Protein AF-0000000074543431 (afdb_homodimer)

Secondary structure (DSSP, 8-state):
-HHHHHHHHHHHHHHHHHHHHHHHHHHHHTTTTHHHHHHHHHHTGGGS-HHHHHHHHHHHHHHHHHHHH-GGGHHHHHHHHHHHHHHHHHTHHHHH-TTTTHHHHHHHHHHHHHHHHHHHHHHHHTT--HHHHHHHHHHHHHHHHHHHHHHHHHHHHHHHH-/-HHHHHHHHHHHHHHHHHHHHHHHHHHHHTTTTHHHHHHHHHHTGGGS-HHHHHHHHHHHHHHHHHHHH-GGGHHHHHHHHHHHHHHHHHTHHHHH-TTTTHHHHHHHHHHHHHHHHHHHHHHHHTT--HHHHHHHHHHHHHHHHHHHHHHHHHHHHHHHH-

Nearest PDB structures (foldseek):
  6jx6-assembly1_A  TM=2.641E-01  e=2.521E+00  Homo sapiens
  6jx6-assembly1_A  TM=2.643E-01  e=2.333E+00  Homo sapiens

Sequence (324 aa):
MLLTKQKIILRKIRIVLCGFIVLLVLSGVTAFPIETELSLLMRFRFILPSPCQHWLTTIYEAVADTNKNYPYLSYGTDWLAFAHLVIAVAFIGPVKDPVKNIWVIQFGMIACAMVFPLTFIAGSFRGIPFFWQLIDCSFGFFGFIPLFYCYKRIRLIEKHNSMLLTKQKIILRKIRIVLCGFIVLLVLSGVTAFPIETELSLLMRFRFILPSPCQHWLTTIYEAVADTNKNYPYLSYGTDWLAFAHLVIAVAFIGPVKDPVKNIWVIQFGMIACAMVFPLTFIAGSFRGIPFFWQLIDCSFGFFGFIPLFYCYKRIRLIEKHNS

Structure (mmCIF, N/CA/C/O backbone):
data_AF-0000000074543431-model_v1
#
loop_
_entity.id
_entity.type
_entity.pdbx_description
1 polymer 'Uncharacterized protein'
#
loop_
_atom_site.group_PDB
_atom_site.id
_atom_site.type_symbol
_atom_site.label_atom_id
_atom_site.label_alt_id
_atom_site.label_comp_id
_atom_site.label_asym_id
_atom_site.label_entity_id
_atom_site.label_seq_id
_atom_site.pdbx_PDB_ins_code
_atom_site.Cartn_x
_atom_site.Cartn_y
_atom_site.Cartn_z
_atom_site.occupancy
_atom_site.B_iso_or_equiv
_atom_site.auth_seq_id
_atom_site.auth_comp_id
_atom_site.auth_asym_id
_atom_site.auth_atom_id
_atom_site.pdbx_PDB_model_num
ATOM 1 N N . MET A 1 1 ? 14.578 38.125 2.381 1 71.88 1 MET A N 1
ATOM 2 C CA . MET A 1 1 ? 15.664 37.156 2.199 1 71.88 1 MET A CA 1
ATOM 3 C C . MET A 1 1 ? 15.266 35.781 2.74 1 71.88 1 MET A C 1
ATOM 5 O O . MET A 1 1 ? 15.391 34.781 2.043 1 71.88 1 MET A O 1
ATOM 9 N N . LEU A 1 2 ? 14.625 35.812 3.826 1 76.56 2 LEU A N 1
ATOM 10 C CA . LEU A 1 2 ? 14.195 34.562 4.465 1 76.56 2 LEU A CA 1
ATOM 11 C C . LEU A 1 2 ? 13.047 33.938 3.695 1 76.56 2 LEU A C 1
ATOM 13 O O . LEU A 1 2 ? 13.023 32.719 3.504 1 76.56 2 LEU A O 1
ATOM 17 N N . LEU A 1 3 ? 12.25 34.781 3.113 1 80.94 3 LEU A N 1
ATOM 18 C CA . LEU A 1 3 ? 11.094 34.25 2.389 1 80.94 3 LEU A CA 1
ATOM 19 C C . LEU A 1 3 ? 11.516 33.656 1.061 1 80.94 3 LEU A C 1
ATOM 21 O O . LEU A 1 3 ? 10.945 32.625 0.637 1 80.94 3 LEU A O 1
ATOM 25 N N . THR A 1 4 ? 12.461 34.25 0.578 1 84.69 4 THR A N 1
ATOM 26 C CA . THR A 1 4 ? 12.953 33.75 -0.698 1 84.69 4 THR A CA 1
ATOM 27 C C . THR A 1 4 ? 13.648 32.406 -0.514 1 84.69 4 THR A C 1
ATOM 29 O O . THR A 1 4 ? 13.461 31.5 -1.318 1 84.69 4 THR A O 1
ATOM 32 N N . LYS A 1 5 ? 14.391 32.312 0.564 1 88.81 5 LYS A N 1
ATOM 33 C CA . LYS A 1 5 ? 15.07 31.062 0.868 1 88.81 5 LYS A CA 1
ATOM 34 C C . LYS A 1 5 ? 14.07 29.953 1.142 1 88.81 5 LYS A C 1
ATOM 36 O O . LYS A 1 5 ? 14.258 28.812 0.699 1 88.81 5 LYS A O 1
ATOM 41 N N . GLN A 1 6 ? 13.117 30.25 1.793 1 92.5 6 GLN A N 1
ATOM 42 C CA . GLN A 1 6 ? 12.078 29.266 2.092 1 92.5 6 GLN A CA 1
ATOM 43 C C . GLN A 1 6 ? 11.391 28.781 0.817 1 92.5 6 GLN A C 1
ATOM 45 O O . GLN A 1 6 ? 11.102 27.594 0.67 1 92.5 6 GLN A O 1
ATOM 50 N N . LYS A 1 7 ? 11.156 29.734 -0.015 1 93.94 7 LYS A N 1
ATOM 51 C CA . LYS A 1 7 ? 10.516 29.391 -1.283 1 93.94 7 LYS A CA 1
ATOM 52 C C . LYS A 1 7 ? 11.391 28.453 -2.105 1 93.94 7 LYS A C 1
ATOM 54 O O . LYS A 1 7 ? 10.891 27.531 -2.754 1 93.94 7 LYS A O 1
ATOM 59 N N . ILE A 1 8 ? 12.625 28.734 -2.061 1 94.31 8 ILE A N 1
ATOM 60 C CA . ILE A 1 8 ? 13.578 27.906 -2.799 1 94.31 8 ILE A CA 1
ATOM 61 C C . ILE A 1 8 ? 13.617 26.5 -2.199 1 94.31 8 ILE A C 1
ATOM 63 O O . ILE A 1 8 ? 13.602 25.5 -2.928 1 94.31 8 ILE A O 1
ATOM 67 N N . ILE A 1 9 ? 13.656 26.391 -0.936 1 95.88 9 ILE A N 1
ATOM 68 C CA . ILE A 1 9 ? 13.688 25.109 -0.24 1 95.88 9 ILE A CA 1
ATOM 69 C C . ILE A 1 9 ? 12.414 24.328 -0.556 1 95.88 9 ILE A C 1
ATOM 71 O O . ILE A 1 9 ? 12.477 23.125 -0.862 1 95.88 9 ILE A O 1
ATOM 75 N N . LEU A 1 10 ? 11.32 24.969 -0.567 1 96.81 10 LEU A N 1
ATOM 76 C CA . LEU A 1 10 ? 10.047 24.328 -0.84 1 96.81 10 LEU A CA 1
ATOM 77 C C . LEU A 1 10 ? 9.992 23.812 -2.279 1 96.81 10 LEU A C 1
ATOM 79 O O . LEU A 1 10 ? 9.453 22.75 -2.545 1 96.81 10 LEU A O 1
ATOM 83 N N . ARG A 1 11 ? 10.523 24.594 -3.16 1 96.88 11 ARG A N 1
ATOM 84 C CA . ARG A 1 11 ? 10.57 24.188 -4.559 1 96.88 11 ARG A CA 1
ATOM 85 C C . ARG A 1 11 ? 11.406 22.922 -4.727 1 96.88 11 ARG A C 1
ATOM 87 O O . ARG A 1 11 ? 11.016 22 -5.457 1 96.88 11 ARG A O 1
ATOM 94 N N . LYS A 1 12 ? 12.492 22.859 -4.082 1 97.56 12 LYS A N 1
ATOM 95 C CA . LYS A 1 12 ? 13.352 21.672 -4.148 1 97.56 12 LYS A CA 1
ATOM 96 C C . LYS A 1 12 ? 12.656 20.453 -3.566 1 97.56 12 LYS A C 1
ATOM 98 O O . LYS A 1 12 ? 12.742 19.359 -4.129 1 97.56 12 LYS A O 1
ATOM 103 N N . ILE A 1 13 ? 11.977 20.625 -2.498 1 98.38 13 ILE A N 1
ATOM 104 C CA . ILE A 1 13 ? 11.219 19.547 -1.87 1 98.38 13 ILE A CA 1
ATOM 105 C C . ILE A 1 13 ? 10.18 19.016 -2.848 1 98.38 13 ILE A C 1
ATOM 107 O O . ILE A 1 13 ? 10.062 17.797 -3.031 1 98.38 13 ILE A O 1
ATOM 111 N N . ARG A 1 14 ? 9.508 19.875 -3.496 1 98.44 14 ARG A N 1
ATOM 112 C CA . ARG A 1 14 ? 8.445 19.469 -4.414 1 98.44 14 ARG A CA 1
ATOM 113 C C . ARG A 1 14 ? 9.016 18.703 -5.602 1 98.44 14 ARG A C 1
ATOM 115 O O . ARG A 1 14 ? 8.422 17.719 -6.047 1 98.44 14 ARG A O 1
ATOM 122 N N . ILE A 1 15 ? 10.148 19.141 -6.055 1 98.38 15 ILE A N 1
ATOM 123 C CA . ILE A 1 15 ? 10.789 18.469 -7.18 1 98.38 15 ILE A CA 1
ATOM 124 C C . ILE A 1 15 ? 11.195 17.047 -6.773 1 98.38 15 ILE A C 1
ATOM 126 O O . ILE A 1 15 ? 10.945 16.094 -7.504 1 98.38 15 ILE A O 1
ATOM 130 N N . VAL A 1 16 ? 11.773 16.953 -5.641 1 98.56 16 VAL A N 1
ATOM 131 C CA . VAL A 1 16 ? 12.227 15.656 -5.141 1 98.56 16 VAL A CA 1
ATOM 132 C C . VAL A 1 16 ? 11.023 14.742 -4.91 1 98.56 16 VAL A C 1
ATOM 134 O O . VAL A 1 16 ? 11.047 13.57 -5.277 1 98.56 16 VAL A O 1
ATOM 137 N N . LEU A 1 17 ? 9.969 15.273 -4.379 1 98.75 17 LEU A N 1
ATOM 138 C CA . LEU A 1 17 ? 8.773 14.477 -4.102 1 98.75 17 LEU A CA 1
ATOM 139 C C . LEU A 1 17 ? 8.094 14.047 -5.395 1 98.75 17 LEU A C 1
ATOM 141 O O . LEU A 1 17 ? 7.594 12.93 -5.496 1 98.75 17 LEU A O 1
ATOM 145 N N . CYS A 1 18 ? 8.07 14.93 -6.324 1 98.56 18 CYS A N 1
ATOM 146 C CA . CYS A 1 18 ? 7.523 14.555 -7.621 1 98.56 18 CYS A CA 1
ATOM 147 C C . CYS A 1 18 ? 8.328 13.414 -8.242 1 98.56 18 CYS A C 1
ATOM 149 O O . CYS A 1 18 ? 7.758 12.469 -8.789 1 98.56 18 CYS A O 1
ATOM 151 N N . GLY A 1 19 ? 9.617 13.516 -8.188 1 98.44 19 GLY A N 1
ATOM 152 C CA . GLY A 1 19 ? 10.461 12.422 -8.633 1 98.44 19 GLY A CA 1
ATOM 153 C C . GLY A 1 19 ? 10.172 11.117 -7.91 1 98.44 19 GLY A C 1
ATOM 154 O O . GLY A 1 19 ? 10.117 10.055 -8.531 1 98.44 19 GLY A O 1
ATOM 155 N N . PHE A 1 20 ? 10 11.211 -6.633 1 98.38 20 PHE A N 1
ATOM 156 C CA . PHE A 1 20 ? 9.695 10.039 -5.82 1 98.38 20 PHE A CA 1
ATOM 157 C C . PHE A 1 20 ? 8.383 9.406 -6.258 1 98.38 20 PHE A C 1
ATOM 159 O O . PHE A 1 20 ? 8.281 8.188 -6.371 1 98.38 20 PHE A O 1
ATOM 166 N N . ILE A 1 21 ? 7.379 10.219 -6.516 1 98.12 21 ILE A N 1
ATOM 167 C CA . ILE A 1 21 ? 6.074 9.75 -6.969 1 98.12 21 ILE A CA 1
ATOM 168 C C . ILE A 1 21 ? 6.223 9.023 -8.305 1 98.12 21 ILE A C 1
ATOM 170 O O . ILE A 1 21 ? 5.668 7.938 -8.492 1 98.12 21 ILE A O 1
ATOM 174 N N . VAL A 1 22 ? 7 9.547 -9.188 1 96.62 22 VAL A N 1
ATOM 175 C CA . VAL A 1 22 ? 7.207 8.938 -10.5 1 96.62 22 VAL A CA 1
ATOM 176 C C . VAL A 1 22 ? 7.871 7.574 -10.336 1 96.62 22 VAL A C 1
ATOM 178 O O . VAL A 1 22 ? 7.461 6.602 -10.977 1 96.62 22 VAL A O 1
ATOM 181 N N . LEU A 1 23 ? 8.836 7.527 -9.5 1 94.25 23 LEU A N 1
ATOM 182 C CA . LEU A 1 23 ? 9.539 6.27 -9.266 1 94.25 23 LEU A CA 1
ATOM 183 C C . LEU A 1 23 ? 8.609 5.238 -8.641 1 94.25 23 LEU A C 1
ATOM 185 O O . LEU A 1 23 ? 8.68 4.051 -8.969 1 94.25 23 LEU A O 1
ATOM 189 N N . LEU A 1 24 ? 7.738 5.68 -7.785 1 94.25 24 LEU A N 1
ATOM 190 C CA . LEU A 1 24 ? 6.762 4.793 -7.164 1 94.25 24 LEU A CA 1
ATOM 191 C C . LEU A 1 24 ? 5.781 4.254 -8.195 1 94.25 24 LEU A C 1
ATOM 193 O O . LEU A 1 24 ? 5.516 3.049 -8.242 1 94.25 24 LEU A O 1
ATOM 197 N N . VAL A 1 25 ? 5.297 5.094 -9.008 1 93.75 25 VAL A N 1
ATOM 198 C CA . VAL A 1 25 ? 4.344 4.699 -10.047 1 93.75 25 VAL A CA 1
ATOM 199 C C . VAL A 1 25 ? 5.012 3.74 -11.023 1 93.75 25 VAL A C 1
ATOM 201 O O . VAL A 1 25 ? 4.441 2.707 -11.383 1 93.75 25 VAL A O 1
ATOM 204 N N . LEU A 1 26 ? 6.219 4.043 -11.383 1 89.44 26 LEU A N 1
ATOM 205 C CA . LEU A 1 26 ? 6.945 3.189 -12.312 1 89.44 26 LEU A CA 1
ATOM 206 C C . LEU A 1 26 ? 7.199 1.814 -11.703 1 89.44 26 LEU A C 1
ATOM 208 O O . LEU A 1 26 ? 7.027 0.793 -12.375 1 89.44 26 LEU A O 1
ATOM 212 N N . SER A 1 27 ? 7.516 1.762 -10.477 1 87.31 27 SER A N 1
ATOM 213 C CA . SER A 1 27 ? 7.781 0.492 -9.805 1 87.31 27 SER A CA 1
ATOM 214 C C . SER A 1 27 ? 6.516 -0.351 -9.695 1 87.31 27 SER A C 1
ATOM 216 O O . SER A 1 27 ? 6.574 -1.58 -9.766 1 87.31 27 SER A O 1
ATOM 218 N N . GLY A 1 28 ? 5.375 0.26 -9.539 1 84 28 GLY A N 1
ATOM 219 C CA . GLY A 1 28 ? 4.102 -0.445 -9.492 1 84 28 GLY A CA 1
ATOM 220 C C . GLY A 1 28 ? 3.646 -0.944 -10.844 1 84 28 GLY A C 1
ATOM 221 O O . GLY A 1 28 ? 3.266 -2.107 -10.992 1 84 28 GLY A O 1
ATOM 222 N N . VAL A 1 29 ? 3.758 -0.127 -11.82 1 79.88 29 VAL A N 1
ATOM 223 C CA . VAL A 1 29 ? 3.264 -0.447 -13.156 1 79.88 29 VAL A CA 1
ATOM 224 C C . VAL A 1 29 ? 4.047 -1.627 -13.727 1 79.88 29 VAL A C 1
ATOM 226 O O . VAL A 1 29 ? 3.494 -2.447 -14.461 1 79.88 29 VAL A O 1
ATOM 229 N N . THR A 1 30 ? 5.242 -1.778 -13.328 1 70.06 30 THR A N 1
ATOM 230 C CA . THR A 1 30 ? 6.055 -2.887 -13.812 1 70.06 30 THR A CA 1
ATOM 231 C C . THR A 1 30 ? 5.562 -4.211 -13.242 1 70.06 30 THR A C 1
ATOM 233 O O . THR A 1 30 ? 5.875 -5.277 -13.781 1 70.06 30 THR A O 1
ATOM 236 N N . ALA A 1 31 ? 4.691 -4.094 -12.25 1 70.38 31 ALA A N 1
ATOM 237 C CA . ALA A 1 31 ? 4.211 -5.324 -11.625 1 70.38 31 ALA A CA 1
ATOM 238 C C . ALA A 1 31 ? 3 -5.879 -12.375 1 70.38 31 ALA A C 1
ATOM 240 O O . ALA A 1 31 ? 2.666 -7.059 -12.242 1 70.38 31 ALA A O 1
ATOM 241 N N . PHE A 1 32 ? 2.307 -5.098 -13.25 1 71.62 32 PHE A N 1
ATOM 242 C CA . PHE A 1 32 ? 1.109 -5.539 -13.961 1 71.62 32 PHE A CA 1
ATOM 243 C C . PHE A 1 32 ? 1.459 -6.578 -15.016 1 71.62 32 PHE A C 1
ATOM 245 O O . PHE A 1 32 ? 0.935 -7.695 -14.992 1 71.62 32 PHE A O 1
ATOM 252 N N . PRO A 1 33 ? 2.314 -6.277 -15.766 1 69.38 33 PRO A N 1
ATOM 253 C CA . PRO A 1 33 ? 2.723 -7.27 -16.766 1 69.38 33 PRO A CA 1
ATOM 254 C C . PRO A 1 33 ? 4.027 -7.973 -16.391 1 69.38 33 PRO A C 1
ATOM 256 O O . PRO A 1 33 ? 5.004 -7.906 -17.141 1 69.38 33 PRO A O 1
ATOM 259 N N . ILE A 1 34 ? 3.971 -8.711 -15.273 1 72.62 34 ILE A N 1
ATOM 260 C CA . ILE A 1 34 ? 5.203 -9.266 -14.727 1 72.62 34 ILE A CA 1
ATOM 261 C C . ILE A 1 34 ? 5.812 -10.25 -15.719 1 72.62 34 ILE A C 1
ATOM 263 O O . ILE A 1 34 ? 7.027 -10.258 -15.93 1 72.62 34 ILE A O 1
ATOM 267 N N . GLU A 1 35 ? 4.984 -10.984 -16.406 1 79.56 35 GLU A N 1
ATOM 268 C CA . GLU A 1 35 ? 5.508 -11.977 -17.328 1 79.56 35 GLU A CA 1
ATOM 269 C C . GLU A 1 35 ? 6.23 -11.312 -18.5 1 79.56 35 GLU A C 1
ATOM 271 O O . GLU A 1 35 ? 7.309 -11.758 -18.906 1 79.56 35 GLU A O 1
ATOM 276 N N . THR A 1 36 ? 5.625 -10.25 -18.953 1 74.75 36 THR A N 1
ATOM 277 C CA . THR A 1 36 ? 6.223 -9.531 -20.078 1 74.75 36 THR A CA 1
ATOM 278 C C . THR A 1 36 ? 7.559 -8.914 -19.672 1 74.75 36 THR A C 1
ATOM 280 O O . THR A 1 36 ? 8.539 -8.984 -20.422 1 74.75 36 THR A O 1
ATOM 283 N N . GLU A 1 37 ? 7.586 -8.375 -18.531 1 75.06 37 GLU A N 1
ATOM 284 C CA . GLU A 1 37 ? 8.82 -7.773 -18.031 1 75.06 37 GLU A CA 1
ATOM 285 C C . GLU A 1 37 ? 9.906 -8.82 -17.844 1 75.06 37 GLU A C 1
ATOM 287 O O . GLU A 1 37 ? 11.062 -8.594 -18.203 1 75.06 37 GLU A O 1
ATOM 292 N N . LEU A 1 38 ? 9.516 -9.898 -17.344 1 82.12 38 LEU A N 1
ATOM 293 C CA . LEU A 1 38 ? 10.469 -10.977 -17.141 1 82.12 38 LEU A CA 1
ATOM 294 C C . LEU A 1 38 ? 10.977 -11.508 -18.484 1 82.12 38 LEU A C 1
ATOM 296 O O . LEU A 1 38 ? 12.164 -11.812 -18.625 1 82.12 38 LEU A O 1
ATOM 300 N N . SER A 1 39 ? 10.086 -11.555 -19.391 1 83.81 39 SER A N 1
ATOM 301 C CA . SER A 1 39 ? 10.477 -12.008 -20.719 1 83.81 39 SER A CA 1
ATOM 302 C C . SER A 1 39 ? 11.492 -11.062 -21.359 1 83.81 39 SER A C 1
ATOM 304 O O . SER A 1 39 ? 12.445 -11.516 -21.984 1 83.81 39 SER A O 1
ATOM 306 N N . LEU A 1 40 ? 11.266 -9.797 -21.156 1 79.56 40 LEU A N 1
ATOM 307 C CA . LEU A 1 40 ? 12.203 -8.805 -21.656 1 79.56 40 LEU A CA 1
ATOM 308 C C . LEU A 1 40 ? 13.562 -8.938 -20.969 1 79.56 40 LEU A C 1
ATOM 310 O O . LEU A 1 40 ? 14.602 -8.89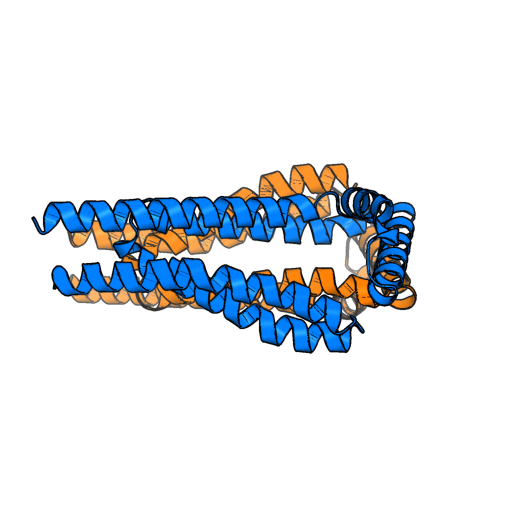8 -21.641 1 79.56 40 LEU A O 1
ATOM 314 N N . LEU A 1 41 ? 13.531 -9.172 -19.688 1 80.81 41 LEU A N 1
ATOM 315 C CA . LEU A 1 41 ? 14.773 -9.336 -18.938 1 80.81 41 LEU A CA 1
ATOM 316 C C . LEU A 1 41 ? 15.5 -10.609 -19.359 1 80.81 41 LEU A C 1
ATOM 318 O O . LEU A 1 41 ? 16.734 -10.641 -19.391 1 80.81 41 LEU A O 1
ATOM 322 N N . MET A 1 42 ? 14.75 -11.586 -19.734 1 84.75 42 MET A N 1
ATOM 323 C CA . MET A 1 42 ? 15.305 -12.859 -20.188 1 84.75 42 MET A CA 1
ATOM 324 C C . MET A 1 42 ? 16.125 -12.688 -21.453 1 84.75 42 MET A C 1
ATOM 326 O O . MET A 1 42 ? 17.078 -13.422 -21.688 1 84.75 42 MET A O 1
ATOM 330 N N . ARG A 1 43 ? 15.789 -11.641 -22.141 1 86.06 43 ARG A N 1
ATOM 331 C CA . ARG A 1 43 ? 16.531 -11.375 -23.375 1 86.06 43 ARG A CA 1
ATOM 332 C C . ARG A 1 43 ? 17.953 -10.922 -23.062 1 86.06 43 ARG A C 1
ATOM 334 O O . ARG A 1 43 ? 18.859 -11.102 -23.875 1 86.06 43 ARG A O 1
ATOM 341 N N . PHE A 1 44 ? 18.078 -10.336 -21.922 1 84.19 44 PHE A N 1
ATOM 342 C CA . PHE A 1 44 ? 19.391 -9.828 -21.531 1 84.19 44 PHE A CA 1
ATOM 343 C C . PHE A 1 44 ? 20.031 -10.727 -20.484 1 84.19 44 PHE A C 1
ATOM 345 O O . PHE A 1 44 ? 20.969 -10.32 -19.797 1 84.19 44 PHE A O 1
ATOM 352 N N . ARG A 1 45 ? 19.562 -11.875 -20.297 1 83.31 45 ARG A N 1
ATOM 353 C CA . ARG A 1 45 ? 19.969 -12.75 -19.203 1 83.31 45 ARG A CA 1
ATOM 354 C C . ARG A 1 45 ? 21.453 -13.07 -19.281 1 83.31 45 ARG A C 1
ATOM 356 O O . ARG A 1 45 ? 22.109 -13.258 -18.25 1 83.31 45 ARG A O 1
ATOM 363 N N . PHE A 1 46 ? 22.078 -13.07 -20.406 1 85.12 46 PHE A N 1
ATOM 364 C CA . PHE A 1 46 ? 23.453 -13.516 -20.578 1 85.12 46 PHE A CA 1
ATOM 365 C C . PHE A 1 46 ? 24.438 -12.461 -20.078 1 85.12 46 PHE A C 1
ATOM 367 O O . PHE A 1 46 ? 25.609 -12.75 -19.859 1 85.12 46 PHE A O 1
ATOM 374 N N . ILE A 1 47 ? 23.953 -11.219 -19.891 1 86.81 47 ILE A N 1
ATOM 375 C CA . ILE A 1 47 ? 24.812 -10.156 -19.375 1 86.81 47 ILE A CA 1
ATOM 376 C C . ILE A 1 47 ? 24.859 -10.234 -17.844 1 86.81 47 ILE A C 1
ATOM 378 O O . ILE A 1 47 ? 25.75 -9.672 -17.219 1 86.81 47 ILE A O 1
ATOM 382 N N . LEU A 1 48 ? 24 -11.031 -17.25 1 84 48 LEU A N 1
ATOM 383 C CA . LEU A 1 48 ? 23.875 -11.109 -15.789 1 84 48 LEU A CA 1
ATOM 384 C C . LEU A 1 48 ? 24.766 -12.227 -15.242 1 84 48 LEU A C 1
ATOM 386 O O . LEU A 1 48 ? 25.094 -13.18 -15.953 1 84 48 LEU A O 1
ATOM 390 N N . PRO A 1 49 ? 25.188 -12.031 -14.039 1 88.12 49 PRO A N 1
ATOM 391 C CA . PRO A 1 49 ? 25.906 -13.133 -13.398 1 88.12 49 PRO A CA 1
ATOM 392 C C . PRO A 1 49 ? 25.109 -14.43 -13.359 1 88.12 49 PRO A C 1
ATOM 394 O O . PRO A 1 49 ? 23.875 -14.391 -13.344 1 88.12 49 PRO A O 1
ATOM 397 N N . SER A 1 50 ? 25.734 -15.57 -13.328 1 87.88 50 SER A N 1
ATOM 398 C CA . SER A 1 50 ? 25.141 -16.891 -13.469 1 87.88 50 SER A CA 1
ATOM 399 C C . SER A 1 50 ? 24.031 -17.109 -1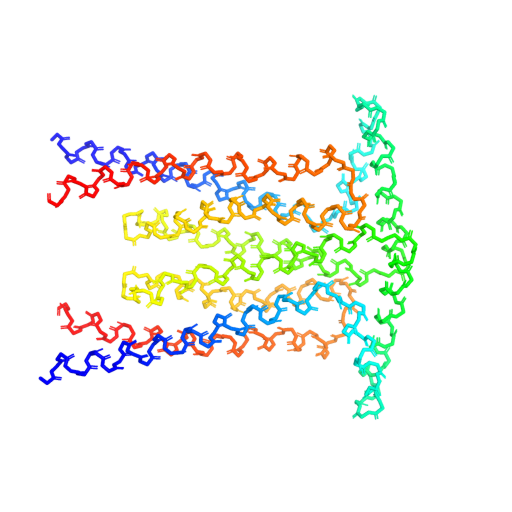2.445 1 87.88 50 SER A C 1
ATOM 401 O O . SER A 1 50 ? 22.938 -17.562 -12.797 1 87.88 50 SER A O 1
ATOM 403 N N . PRO A 1 51 ? 24.25 -16.781 -11.195 1 86.44 51 PRO A N 1
ATOM 404 C CA . PRO A 1 51 ? 23.172 -17 -10.234 1 86.44 51 PRO A CA 1
ATOM 405 C C . PRO A 1 51 ? 21.906 -16.219 -10.586 1 86.44 51 PRO A C 1
ATOM 407 O O . PRO A 1 51 ? 20.797 -16.703 -10.398 1 86.44 51 PRO A O 1
ATOM 410 N N . CYS A 1 52 ? 22.062 -15.094 -11.102 1 86.12 52 CYS A N 1
ATOM 411 C CA . CYS A 1 52 ? 20.938 -14.258 -11.492 1 86.12 52 CYS A CA 1
ATOM 412 C C . CYS A 1 52 ? 20.234 -14.828 -12.719 1 86.12 52 CYS A C 1
ATOM 414 O O . CYS A 1 52 ? 19 -14.781 -12.805 1 86.12 52 CYS A O 1
ATOM 416 N N . GLN A 1 53 ? 21.016 -15.336 -13.523 1 88.19 53 GLN A N 1
ATOM 417 C CA . GLN A 1 53 ? 20.453 -15.953 -14.719 1 88.19 53 GLN A CA 1
ATOM 418 C C . GLN A 1 53 ? 19.547 -17.141 -14.352 1 88.19 53 GLN A C 1
ATOM 420 O O . GLN A 1 53 ? 18.438 -17.25 -14.852 1 88.19 53 GLN A O 1
ATOM 425 N N . HIS A 1 54 ? 20.094 -17.922 -13.539 1 88.62 54 HIS A N 1
ATOM 426 C CA . HIS A 1 54 ? 19.359 -19.109 -13.133 1 88.62 54 HIS A CA 1
ATOM 427 C C . HIS A 1 54 ? 18.062 -18.734 -12.414 1 88.62 54 HIS A C 1
ATOM 429 O O . HIS A 1 54 ? 17 -19.297 -12.695 1 88.62 54 HIS A O 1
ATOM 435 N N . TRP A 1 55 ? 18.156 -17.766 -11.547 1 89.81 55 TRP A N 1
ATOM 436 C CA . TRP A 1 55 ? 16.984 -17.344 -10.789 1 89.81 55 TRP A CA 1
ATOM 437 C C . TRP A 1 55 ? 15.938 -16.719 -11.711 1 89.81 55 TRP A C 1
ATOM 439 O O . TRP A 1 55 ? 14.742 -17.016 -11.602 1 89.81 55 TRP A O 1
ATOM 449 N N . LEU A 1 56 ? 16.406 -15.906 -12.625 1 88.31 56 LEU A N 1
ATOM 450 C CA . LEU A 1 56 ? 15.508 -15.266 -13.57 1 88.31 56 LEU A CA 1
ATOM 451 C C . LEU A 1 56 ? 14.773 -16.312 -14.406 1 88.31 56 LEU A C 1
ATOM 453 O O . LEU A 1 56 ? 13.562 -16.203 -14.625 1 88.31 56 LEU A O 1
ATOM 457 N N . THR A 1 57 ? 15.461 -17.281 -14.836 1 89.31 57 THR A N 1
ATOM 458 C CA . THR A 1 57 ? 14.852 -18.359 -15.617 1 89.31 57 THR A CA 1
ATOM 459 C C . THR A 1 57 ? 13.836 -19.125 -14.781 1 89.31 57 THR A C 1
ATOM 461 O O . THR A 1 57 ? 12.727 -19.406 -15.242 1 89.31 57 THR A O 1
ATOM 464 N N . THR A 1 58 ? 14.266 -19.375 -13.578 1 90.5 58 THR A N 1
ATOM 465 C CA . THR A 1 58 ? 13.383 -20.078 -12.648 1 90.5 58 THR A CA 1
ATOM 466 C C . THR A 1 58 ? 12.078 -19.312 -12.453 1 90.5 58 THR A C 1
ATOM 468 O O . THR A 1 58 ? 10.992 -19.875 -12.57 1 90.5 58 THR A O 1
ATOM 471 N N . ILE A 1 59 ? 12.211 -18.047 -12.25 1 89.44 59 ILE A N 1
ATOM 472 C CA . ILE A 1 59 ? 11.031 -17.234 -11.961 1 89.44 59 ILE A CA 1
ATOM 473 C C . ILE A 1 59 ? 10.203 -17.062 -13.227 1 89.44 59 ILE A C 1
ATOM 475 O O . ILE A 1 59 ? 8.969 -17.094 -13.18 1 89.44 59 ILE A O 1
ATOM 479 N N . TYR A 1 60 ? 10.867 -16.844 -14.266 1 90 60 TYR A N 1
ATOM 480 C CA . TYR A 1 60 ? 10.133 -16.719 -15.516 1 90 60 TYR A CA 1
ATOM 481 C C . TYR A 1 60 ? 9.297 -17.969 -15.789 1 90 60 TYR A C 1
ATOM 483 O O . TYR A 1 60 ? 8.117 -17.875 -16.109 1 90 60 TYR A O 1
ATOM 491 N N . GLU A 1 61 ? 9.883 -19.109 -15.688 1 91.62 61 GLU A N 1
ATOM 492 C CA . GLU A 1 61 ? 9.18 -20.375 -15.938 1 91.62 61 GLU A CA 1
ATOM 493 C C . GLU A 1 61 ? 8.031 -20.562 -14.961 1 91.62 61 GLU A C 1
ATOM 495 O O . GLU A 1 61 ? 6.949 -21.016 -15.352 1 91.62 61 GLU A O 1
ATOM 500 N N . ALA A 1 62 ? 8.289 -20.234 -13.727 1 91.94 62 ALA A N 1
ATOM 501 C CA . ALA A 1 62 ? 7.25 -20.344 -12.711 1 91.94 62 ALA A CA 1
ATOM 502 C C . ALA A 1 62 ? 6.059 -19.453 -13.031 1 91.94 62 ALA A C 1
ATOM 504 O O . ALA A 1 62 ? 4.906 -19.906 -13 1 91.94 62 ALA A O 1
ATOM 505 N N . VAL A 1 63 ? 6.348 -18.266 -13.414 1 90.25 63 VAL A N 1
ATOM 506 C CA . VAL A 1 63 ? 5.301 -17.281 -13.711 1 90.25 63 VAL A CA 1
ATOM 507 C C . VAL A 1 63 ? 4.57 -17.688 -14.992 1 90.25 63 VAL A C 1
ATOM 509 O O . VAL A 1 63 ? 3.338 -17.656 -15.039 1 90.25 63 VAL A O 1
ATOM 512 N N . ALA A 1 64 ? 5.289 -18.094 -15.992 1 90.69 64 ALA A N 1
ATOM 513 C CA . ALA A 1 64 ? 4.691 -18.484 -17.266 1 90.69 64 ALA A CA 1
ATOM 514 C C . ALA A 1 64 ? 3.781 -19.688 -17.094 1 90.69 64 ALA A C 1
ATOM 516 O O . ALA A 1 64 ? 2.66 -19.719 -17.609 1 90.69 64 ALA A O 1
ATOM 517 N N . ASP A 1 65 ? 4.297 -20.672 -16.375 1 92.69 65 ASP A N 1
ATOM 518 C CA . ASP A 1 65 ? 3.518 -21.875 -16.125 1 92.69 65 ASP A CA 1
ATOM 519 C C . ASP A 1 65 ? 2.25 -21.562 -15.336 1 92.69 65 ASP A C 1
ATOM 521 O O . ASP A 1 65 ? 1.163 -22.031 -15.68 1 92.69 65 ASP A O 1
ATOM 525 N N . THR A 1 66 ? 2.426 -20.797 -14.289 1 91.69 66 THR A N 1
ATOM 526 C CA . THR A 1 66 ? 1.29 -20.422 -13.461 1 91.69 66 THR A CA 1
ATOM 527 C C . THR A 1 66 ? 0.271 -19.609 -14.266 1 91.69 66 THR A C 1
ATOM 529 O O . THR A 1 66 ? -0.934 -19.859 -14.164 1 91.69 66 THR A O 1
ATOM 532 N N . ASN A 1 67 ? 0.737 -18.656 -15.078 1 90.19 67 ASN A N 1
ATOM 533 C CA . ASN A 1 67 ? -0.156 -17.859 -15.898 1 90.19 67 ASN A CA 1
ATOM 534 C C . ASN A 1 67 ? -0.911 -18.703 -16.922 1 90.19 67 ASN A C 1
ATOM 536 O O . ASN A 1 67 ? -2.064 -18.422 -17.234 1 90.19 67 ASN A O 1
ATOM 540 N N . LYS A 1 68 ? -0.256 -19.609 -17.406 1 91.31 68 LYS A N 1
ATOM 541 C CA . LYS A 1 68 ? -0.87 -20.5 -18.391 1 91.31 68 LYS A CA 1
ATOM 542 C C . LYS A 1 68 ? -1.973 -21.344 -17.75 1 91.31 68 LYS A C 1
ATOM 544 O O . LYS A 1 68 ? -3.053 -21.5 -18.328 1 91.31 68 LYS A O 1
ATOM 549 N N . ASN A 1 69 ? -1.722 -21.828 -16.578 1 93.19 69 ASN A N 1
ATOM 550 C CA . ASN A 1 69 ? -2.635 -22.781 -15.945 1 93.19 69 ASN A CA 1
ATOM 551 C C . ASN A 1 69 ? -3.643 -22.062 -15.047 1 93.19 69 ASN A C 1
ATOM 553 O O . ASN A 1 69 ? -4.766 -22.531 -14.867 1 93.19 69 ASN A O 1
ATOM 557 N N . TYR A 1 70 ? -3.166 -20.984 -14.406 1 92.19 70 TYR A N 1
ATOM 558 C CA . TYR A 1 70 ? -3.977 -20.25 -13.445 1 92.19 70 TYR A CA 1
ATOM 559 C C . TYR A 1 70 ? -3.869 -18.75 -13.695 1 92.19 70 TYR A C 1
ATOM 561 O O . TYR A 1 70 ? -3.395 -18 -12.828 1 92.19 70 TYR A O 1
ATOM 569 N N . PRO A 1 71 ? -4.406 -18.234 -14.75 1 88.56 71 PRO A N 1
ATOM 570 C CA . PRO A 1 71 ? -4.23 -16.828 -15.125 1 88.56 71 PRO A CA 1
ATOM 571 C C . PRO A 1 71 ? -4.84 -15.867 -14.102 1 88.56 71 PRO A C 1
ATOM 573 O O . PRO A 1 71 ? -4.371 -14.734 -13.961 1 88.56 71 PRO A O 1
ATOM 576 N N . TYR A 1 72 ? -5.762 -16.312 -13.32 1 90.44 72 TYR A N 1
ATOM 577 C CA . TYR A 1 72 ? -6.445 -15.461 -12.352 1 90.44 72 TYR A CA 1
ATOM 578 C C . TYR A 1 72 ? -5.562 -15.195 -11.141 1 90.44 72 TYR A C 1
ATOM 580 O O . TYR A 1 72 ? -5.812 -14.258 -10.375 1 90.44 72 TYR A O 1
ATOM 588 N N . LEU A 1 73 ? -4.477 -15.914 -10.992 1 89.38 73 LEU A N 1
ATOM 589 C CA . LEU A 1 73 ? -3.605 -15.719 -9.836 1 89.38 73 LEU A CA 1
ATOM 590 C C . LEU A 1 73 ? -2.805 -14.43 -9.984 1 89.38 73 LEU A C 1
ATOM 592 O O . LEU A 1 73 ? -2.361 -13.852 -8.984 1 89.38 73 LEU A O 1
ATOM 596 N N . SER A 1 74 ? -2.654 -13.961 -11.211 1 87.94 74 SER A N 1
ATOM 597 C CA . SER A 1 74 ? -1.945 -12.711 -11.445 1 87.94 74 SER A CA 1
ATOM 598 C C . SER A 1 74 ? -2.723 -11.523 -10.883 1 87.94 74 SER A C 1
ATOM 600 O O . SER A 1 74 ? -2.174 -10.43 -10.727 1 87.94 74 SER A O 1
ATOM 602 N N . TYR A 1 75 ? -3.963 -11.734 -10.508 1 89.38 75 TYR A N 1
ATOM 603 C CA . TYR A 1 75 ? -4.781 -10.727 -9.844 1 89.38 75 TYR A CA 1
ATOM 604 C C . TYR A 1 75 ? -4.137 -10.273 -8.539 1 89.38 75 TYR A C 1
ATOM 606 O O . TYR A 1 75 ? -4.242 -9.109 -8.164 1 89.38 75 TYR A O 1
ATOM 614 N N . GLY A 1 76 ? -3.395 -11.102 -7.852 1 85.94 76 GLY A N 1
ATOM 615 C CA . GLY A 1 76 ? -2.654 -10.742 -6.652 1 85.94 76 GLY A CA 1
ATOM 616 C C . GLY A 1 76 ? -1.573 -9.711 -6.906 1 85.94 76 GLY A C 1
ATOM 617 O O . GLY A 1 76 ? -1.434 -8.75 -6.148 1 85.94 76 GLY A O 1
ATOM 618 N N . THR A 1 77 ? -0.868 -9.938 -7.941 1 86.75 77 THR A N 1
ATOM 619 C CA . THR A 1 77 ? 0.188 -8.984 -8.273 1 86.75 77 THR A CA 1
ATOM 620 C C . THR A 1 77 ? -0.404 -7.68 -8.789 1 86.75 77 THR A C 1
ATOM 622 O O . THR A 1 77 ? 0.21 -6.617 -8.648 1 86.75 77 THR A O 1
ATOM 625 N N . ASP A 1 78 ? -1.597 -7.742 -9.352 1 90.5 78 ASP A N 1
ATOM 626 C CA . ASP A 1 78 ? -2.283 -6.504 -9.719 1 90.5 78 ASP A CA 1
ATOM 627 C C . ASP A 1 78 ? -2.564 -5.648 -8.492 1 90.5 78 ASP A C 1
ATOM 629 O O . ASP A 1 78 ? -2.424 -4.422 -8.539 1 90.5 78 ASP A O 1
ATOM 633 N N . TRP A 1 79 ? -2.934 -6.316 -7.461 1 91.5 79 TRP A N 1
ATOM 634 C CA . TRP A 1 79 ? -3.178 -5.598 -6.215 1 91.5 79 TRP A CA 1
ATOM 635 C C . TRP A 1 79 ? -1.885 -5 -5.668 1 91.5 79 TRP A C 1
ATOM 637 O O . TRP A 1 79 ? -1.897 -3.928 -5.059 1 91.5 79 TRP A O 1
ATOM 647 N N . LEU A 1 80 ? -0.78 -5.691 -5.836 1 89.62 80 LEU A N 1
ATOM 648 C CA . LEU A 1 80 ? 0.516 -5.148 -5.441 1 89.62 80 LEU A CA 1
ATOM 649 C C . LEU A 1 80 ? 0.829 -3.873 -6.215 1 89.62 80 LEU A C 1
ATOM 651 O O . LEU A 1 80 ? 1.272 -2.881 -5.633 1 89.62 80 LEU A O 1
ATOM 655 N N . ALA A 1 81 ? 0.637 -3.953 -7.516 1 91.38 81 ALA A N 1
ATOM 656 C CA . ALA A 1 81 ? 0.808 -2.764 -8.344 1 91.38 81 ALA A CA 1
ATOM 657 C C . ALA A 1 81 ? -0.101 -1.631 -7.871 1 91.38 81 ALA A C 1
ATOM 659 O O . ALA A 1 81 ? 0.332 -0.481 -7.77 1 91.38 81 ALA A O 1
ATOM 660 N N . PHE A 1 82 ? -1.281 -1.955 -7.586 1 94.19 82 PHE A N 1
ATOM 661 C CA . PHE A 1 82 ? -2.264 -1.004 -7.078 1 94.19 82 PHE A CA 1
ATOM 662 C C . PHE A 1 82 ? -1.763 -0.332 -5.805 1 94.19 82 PHE A C 1
ATOM 664 O O . PHE A 1 82 ? -1.934 0.875 -5.629 1 94.19 82 PHE A O 1
ATOM 671 N N . ALA A 1 83 ? -1.16 -1.062 -4.902 1 94.38 83 ALA A N 1
ATOM 672 C CA . ALA A 1 83 ? -0.644 -0.507 -3.654 1 94.38 83 ALA A CA 1
ATOM 673 C C . ALA A 1 83 ? 0.392 0.581 -3.924 1 94.38 83 ALA A C 1
ATOM 675 O O . ALA A 1 83 ? 0.439 1.591 -3.219 1 94.38 83 ALA A O 1
ATOM 676 N N . HIS A 1 84 ? 1.207 0.397 -4.93 1 94.56 84 HIS A N 1
ATOM 677 C CA . HIS A 1 84 ? 2.176 1.429 -5.281 1 94.56 84 HIS A CA 1
ATOM 678 C C . HIS A 1 84 ? 1.48 2.707 -5.738 1 94.56 84 HIS A C 1
ATOM 680 O O . HIS A 1 84 ? 1.879 3.809 -5.352 1 94.56 84 HIS A O 1
ATOM 686 N N . LEU A 1 85 ? 0.476 2.566 -6.48 1 94.56 85 LEU A N 1
ATOM 687 C CA . LEU A 1 85 ? -0.275 3.723 -6.953 1 94.56 85 LEU A CA 1
ATOM 688 C C . LEU A 1 85 ? -0.958 4.441 -5.793 1 94.56 85 LEU A C 1
ATOM 690 O O . LEU A 1 85 ? -0.954 5.672 -5.73 1 94.56 85 LEU A O 1
ATOM 694 N N . VAL A 1 86 ? -1.494 3.633 -4.973 1 96.44 86 VAL A N 1
ATOM 695 C CA . VAL A 1 86 ? -2.17 4.191 -3.805 1 96.44 86 VAL A CA 1
ATOM 696 C C . VAL A 1 86 ? -1.173 4.969 -2.949 1 96.44 86 VAL A C 1
ATOM 698 O O . VAL A 1 86 ? -1.448 6.098 -2.535 1 96.44 86 VAL A O 1
ATOM 701 N N . ILE A 1 87 ? -0.028 4.395 -2.707 1 97.06 87 ILE A N 1
AT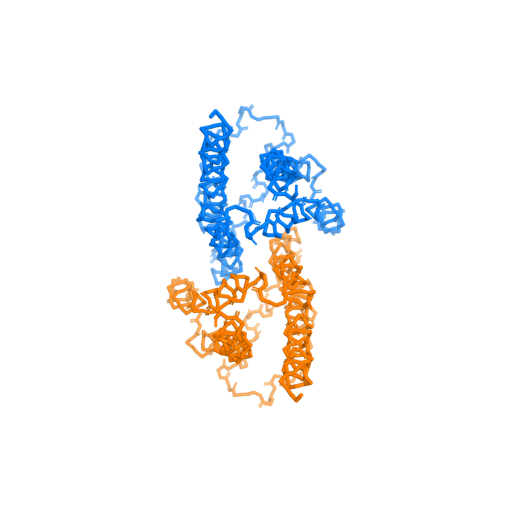OM 702 C CA . ILE A 1 87 ? 0.974 5.062 -1.884 1 97.06 87 ILE A CA 1
ATOM 703 C C . ILE A 1 87 ? 1.47 6.316 -2.596 1 97.06 87 ILE A C 1
ATOM 705 O O . ILE A 1 87 ? 1.746 7.336 -1.953 1 97.06 87 ILE A O 1
ATOM 709 N N . ALA A 1 88 ? 1.55 6.281 -3.889 1 97.5 88 ALA A N 1
ATOM 710 C CA . ALA A 1 88 ? 1.912 7.469 -4.656 1 97.5 88 ALA A CA 1
ATOM 711 C C . ALA A 1 88 ? 0.925 8.609 -4.406 1 97.5 88 ALA A C 1
ATOM 713 O O . ALA A 1 88 ? 1.323 9.766 -4.273 1 97.5 88 ALA A O 1
ATOM 714 N N . VAL A 1 89 ? -0.296 8.297 -4.328 1 97.69 89 VAL A N 1
ATOM 715 C CA . VAL A 1 89 ? -1.331 9.297 -4.074 1 97.69 89 VAL A CA 1
ATOM 716 C C . VAL A 1 89 ? -1.094 9.953 -2.719 1 97.69 89 VAL A C 1
ATOM 718 O O . VAL A 1 89 ? -1.284 11.164 -2.568 1 97.69 89 VAL A O 1
ATOM 721 N N . ALA A 1 90 ? -0.681 9.188 -1.724 1 98.44 90 ALA A N 1
ATOM 722 C CA . ALA A 1 90 ? -0.404 9.742 -0.402 1 98.44 90 ALA A CA 1
ATOM 723 C C . ALA A 1 90 ? 0.589 10.898 -0.492 1 98.44 90 ALA A C 1
ATOM 725 O O . ALA A 1 90 ? 0.467 11.891 0.235 1 98.44 90 ALA A O 1
ATOM 726 N N . PHE A 1 91 ? 1.478 10.852 -1.391 1 98.75 91 PHE A N 1
ATOM 727 C CA . PHE A 1 91 ? 2.578 11.812 -1.434 1 98.75 91 PHE A CA 1
ATOM 728 C C . PHE A 1 91 ? 2.176 13.062 -2.199 1 98.75 91 PHE A C 1
ATOM 730 O O . PHE A 1 91 ? 2.936 14.031 -2.26 1 98.75 91 PHE A O 1
ATOM 737 N N . ILE A 1 92 ? 1.002 13.117 -2.75 1 98.5 92 ILE A N 1
ATOM 738 C CA . ILE A 1 92 ? 0.488 14.336 -3.355 1 98.5 92 ILE A CA 1
ATOM 739 C C . ILE A 1 92 ? 0.299 15.406 -2.281 1 98.5 92 ILE A C 1
ATOM 741 O O . ILE A 1 92 ? 0.513 16.594 -2.533 1 98.5 92 ILE A O 1
ATOM 745 N N . GLY A 1 93 ? -0.05 14.945 -1.13 1 98.19 93 GLY A N 1
ATOM 746 C CA . GLY A 1 93 ? -0.217 15.852 -0.007 1 98.19 93 GLY A CA 1
ATOM 747 C C . GLY A 1 93 ? 1.014 16.703 0.264 1 98.19 93 GLY A C 1
ATOM 748 O O . GLY A 1 93 ? 0.96 17.922 0.18 1 98.19 93 GLY A O 1
ATOM 749 N N . PRO A 1 94 ? 2.1 16.062 0.551 1 98.44 94 PRO A N 1
ATOM 750 C CA . PRO A 1 94 ? 3.316 16.828 0.831 1 98.44 94 PRO A CA 1
ATOM 751 C C . PRO A 1 94 ? 3.805 17.625 -0.379 1 98.44 94 PRO A C 1
ATOM 753 O O . PRO A 1 94 ? 4.512 18.609 -0.222 1 98.44 94 PRO A O 1
ATOM 756 N N . VAL A 1 95 ? 3.453 17.219 -1.604 1 98.56 95 VAL A N 1
ATOM 757 C CA . VAL A 1 95 ? 3.785 18.047 -2.758 1 98.56 95 VAL A CA 1
ATOM 758 C C . VAL A 1 95 ? 3.039 19.391 -2.672 1 98.56 95 VAL A C 1
ATOM 760 O O . VAL A 1 95 ? 3.613 20.438 -2.936 1 98.56 95 VAL A O 1
ATOM 763 N N . LYS A 1 96 ? 1.791 19.344 -2.225 1 98.12 96 LYS A N 1
ATOM 764 C CA . LYS A 1 96 ? 0.972 20.547 -2.111 1 98.12 96 LYS A CA 1
ATOM 765 C C . LYS A 1 96 ? 1.388 21.375 -0.905 1 98.12 96 LYS A C 1
ATOM 767 O O . LYS A 1 96 ? 1.548 22.594 -1.013 1 98.12 96 LYS A O 1
ATOM 772 N N . ASP A 1 97 ? 1.537 20.797 0.203 1 97.88 97 ASP A N 1
ATOM 773 C CA . ASP A 1 97 ? 1.916 21.484 1.439 1 97.88 97 ASP A CA 1
ATOM 774 C C . ASP A 1 97 ? 2.846 20.609 2.281 1 97.88 97 ASP A C 1
ATOM 776 O O . ASP A 1 97 ? 2.393 19.891 3.168 1 97.88 97 ASP A O 1
ATOM 780 N N . PRO A 1 98 ? 4.152 20.734 1.984 1 97.81 98 PRO A N 1
ATOM 781 C CA . PRO A 1 98 ? 5.129 19.859 2.635 1 97.81 98 PRO A CA 1
ATOM 782 C C . PRO A 1 98 ? 5.117 19.984 4.156 1 97.81 98 PRO A C 1
ATOM 784 O O . PRO A 1 98 ? 5.184 18.984 4.863 1 97.81 98 PRO A O 1
ATOM 787 N N . VAL A 1 99 ? 4.961 21.172 4.652 1 96.81 99 VAL A N 1
ATOM 788 C CA . VAL A 1 99 ? 5.066 21.406 6.086 1 96.81 99 VAL A CA 1
ATOM 789 C C . VAL A 1 99 ? 3.863 20.797 6.801 1 96.81 99 VAL A C 1
ATOM 791 O O . VAL A 1 99 ? 4.023 20.062 7.777 1 96.81 99 VAL A O 1
ATOM 794 N N . LYS A 1 100 ? 2.709 21 6.293 1 96.62 100 LYS A N 1
ATOM 795 C CA . LYS A 1 100 ? 1.493 20.484 6.906 1 96.62 100 LYS A CA 1
ATOM 796 C C . LYS A 1 100 ? 1.479 18.953 6.883 1 96.62 100 LYS A C 1
ATOM 798 O O . LYS A 1 100 ? 0.975 18.312 7.809 1 96.62 100 LYS A O 1
ATOM 803 N N . ASN A 1 101 ? 2.061 18.406 5.863 1 98.5 101 ASN A N 1
ATOM 804 C CA . ASN A 1 101 ? 1.964 16.969 5.645 1 98.5 101 ASN A CA 1
ATOM 805 C C . ASN A 1 101 ? 3.291 16.266 5.918 1 98.5 101 ASN A C 1
ATOM 807 O O . ASN A 1 101 ? 3.639 15.297 5.242 1 98.5 101 ASN A O 1
ATOM 811 N N . ILE A 1 102 ? 4.004 16.719 6.832 1 98.5 102 ILE A N 1
ATOM 812 C CA . ILE A 1 102 ? 5.312 16.156 7.152 1 98.5 102 ILE A CA 1
ATOM 813 C C . ILE A 1 102 ? 5.156 14.711 7.609 1 98.5 102 ILE A C 1
ATOM 815 O O . ILE A 1 102 ? 6.051 13.883 7.402 1 98.5 102 ILE A O 1
ATOM 819 N N . TRP A 1 103 ? 4.043 14.289 8.141 1 98.56 103 TRP A N 1
ATOM 820 C CA . TRP A 1 103 ? 3.824 12.922 8.586 1 98.56 103 TRP A CA 1
ATOM 821 C C . TRP A 1 103 ? 3.902 11.953 7.406 1 98.56 103 TRP A C 1
ATOM 823 O O . TRP A 1 103 ? 4.414 10.836 7.547 1 98.56 103 TRP A O 1
ATOM 833 N N . VAL A 1 104 ? 3.385 12.359 6.289 1 98.75 104 VAL A N 1
ATOM 834 C CA . VAL A 1 104 ? 3.422 11.492 5.117 1 98.75 104 VAL A CA 1
ATOM 835 C C . VAL A 1 104 ? 4.871 11.188 4.746 1 98.75 104 VAL A C 1
ATOM 837 O O . VAL A 1 104 ? 5.188 10.078 4.309 1 98.75 104 VAL A O 1
ATOM 840 N N . ILE A 1 105 ? 5.719 12.18 4.918 1 98.75 105 ILE A N 1
ATOM 841 C CA . ILE A 1 105 ? 7.141 11.977 4.672 1 98.75 105 ILE A CA 1
ATOM 842 C C . ILE A 1 105 ? 7.707 10.984 5.691 1 98.75 105 ILE A C 1
ATOM 844 O O . ILE A 1 105 ? 8.414 10.047 5.324 1 98.75 105 ILE A O 1
ATOM 848 N N . GLN A 1 106 ? 7.383 11.203 6.91 1 98.69 106 GLN A N 1
ATOM 849 C CA . GLN A 1 106 ? 7.816 10.289 7.961 1 98.69 106 GLN A CA 1
ATOM 850 C C . GLN A 1 106 ? 7.281 8.883 7.723 1 98.69 106 GLN A C 1
ATOM 852 O O . GLN A 1 106 ? 8.008 7.898 7.879 1 98.69 106 GLN A O 1
ATOM 857 N N . PHE A 1 107 ? 6.074 8.789 7.375 1 98.5 107 PHE A N 1
ATOM 858 C CA . PHE A 1 107 ? 5.441 7.527 7.016 1 98.5 107 PHE A CA 1
ATOM 859 C C . PHE A 1 107 ? 6.219 6.832 5.902 1 98.5 107 PHE A C 1
ATOM 861 O O . PHE A 1 107 ? 6.473 5.629 5.977 1 98.5 107 PHE A O 1
ATOM 868 N N . GLY A 1 108 ? 6.516 7.602 4.84 1 98.5 108 GLY A N 1
ATOM 869 C CA . GLY A 1 108 ? 7.305 7.035 3.758 1 98.5 108 GLY A CA 1
ATOM 870 C C . GLY A 1 108 ? 8.641 6.484 4.219 1 98.5 108 GLY A C 1
ATOM 871 O O . GLY A 1 108 ? 9.055 5.406 3.785 1 98.5 108 GLY A O 1
ATOM 872 N N . MET A 1 109 ? 9.258 7.227 5.086 1 98.75 109 MET A N 1
ATOM 873 C CA . MET A 1 109 ? 10.539 6.777 5.629 1 98.75 109 MET A CA 1
ATOM 874 C C . MET A 1 109 ? 10.367 5.5 6.449 1 98.75 109 MET A C 1
ATOM 876 O O . MET A 1 109 ? 11.18 4.578 6.344 1 98.75 109 MET A O 1
ATOM 880 N N . ILE A 1 110 ? 9.344 5.449 7.203 1 98.62 110 ILE A N 1
ATOM 881 C CA . ILE A 1 110 ? 9.039 4.262 7.996 1 98.62 110 ILE A CA 1
ATOM 882 C C . ILE A 1 110 ? 8.766 3.078 7.07 1 98.62 110 ILE A C 1
ATOM 884 O O . ILE A 1 110 ? 9.281 1.978 7.293 1 98.62 110 ILE A O 1
ATOM 888 N N . ALA A 1 111 ? 7.988 3.295 6.035 1 98.19 111 ALA A N 1
ATOM 889 C CA . ALA A 1 111 ? 7.684 2.256 5.055 1 98.19 111 ALA A CA 1
ATOM 890 C C . ALA A 1 111 ? 8.961 1.708 4.422 1 98.19 111 ALA A C 1
ATOM 892 O O . ALA A 1 111 ? 9.109 0.494 4.262 1 98.19 111 ALA A O 1
ATOM 893 N N . CYS A 1 112 ? 9.875 2.604 4.074 1 98.25 112 CYS A N 1
ATOM 894 C CA . CYS A 1 112 ? 11.148 2.191 3.506 1 98.25 112 CYS A CA 1
ATOM 895 C C . CYS A 1 112 ? 11.922 1.304 4.477 1 98.25 112 CYS A C 1
ATOM 897 O O . CYS A 1 112 ? 12.484 0.283 4.078 1 98.25 112 CYS A O 1
ATOM 899 N N . ALA A 1 113 ? 11.922 1.677 5.73 1 98.25 113 ALA A N 1
ATOM 900 C CA . ALA A 1 113 ? 12.625 0.897 6.75 1 98.25 113 ALA A CA 1
ATOM 901 C C . ALA A 1 113 ? 11.969 -0.469 6.938 1 98.25 113 ALA A C 1
ATOM 903 O O . ALA A 1 113 ? 12.656 -1.466 7.172 1 98.25 113 ALA A O 1
ATOM 904 N N . MET A 1 114 ? 10.695 -0.512 6.781 1 98.06 114 MET A N 1
ATOM 905 C CA . MET A 1 114 ? 9.945 -1.741 7.016 1 98.06 114 MET A CA 1
ATOM 906 C C . MET A 1 114 ? 10.195 -2.754 5.902 1 98.06 114 MET A C 1
ATOM 908 O O . MET A 1 114 ? 9.906 -3.939 6.062 1 98.06 114 MET A O 1
ATOM 912 N N . VAL A 1 115 ? 10.695 -2.34 4.801 1 97.69 115 VAL A N 1
ATOM 913 C CA . VAL A 1 115 ? 11.016 -3.23 3.691 1 97.69 115 VAL A CA 1
ATOM 914 C C . VAL A 1 115 ? 12.047 -4.266 4.137 1 97.69 115 VAL A C 1
ATOM 916 O O . VAL A 1 115 ? 11.977 -5.43 3.73 1 97.69 115 VAL A O 1
ATOM 919 N N . PHE A 1 116 ? 12.914 -3.92 5.027 1 97.5 116 PHE A N 1
ATOM 920 C CA . PHE A 1 116 ? 14.047 -4.754 5.402 1 97.5 116 PHE A CA 1
ATOM 921 C C . PHE A 1 116 ? 13.586 -5.973 6.191 1 97.5 116 PHE A C 1
ATOM 923 O O . PHE A 1 116 ? 13.828 -7.113 5.789 1 97.5 116 PHE A O 1
ATOM 930 N N . PRO A 1 117 ? 12.828 -5.734 7.277 1 96.44 117 PRO A N 1
ATOM 931 C CA . PRO A 1 117 ? 12.391 -6.934 7.996 1 96.44 117 PRO A CA 1
ATOM 932 C C . PRO A 1 117 ? 11.469 -7.82 7.16 1 96.44 117 PRO A C 1
ATOM 934 O O . PRO A 1 117 ? 11.539 -9.047 7.25 1 96.44 117 PRO A O 1
ATOM 937 N N . LEU A 1 118 ? 10.609 -7.309 6.312 1 94.06 118 LEU A N 1
ATOM 938 C CA . LEU A 1 118 ? 9.766 -8.133 5.457 1 94.06 118 LEU A CA 1
ATOM 939 C C . LEU A 1 118 ? 10.609 -9 4.531 1 94.06 118 LEU A C 1
ATOM 941 O O . LEU A 1 118 ? 10.375 -10.203 4.418 1 94.06 118 LEU A O 1
ATOM 945 N N . THR A 1 119 ? 11.523 -8.312 3.914 1 95.88 119 THR A N 1
ATOM 946 C CA . THR A 1 119 ? 12.352 -9.008 2.932 1 95.88 119 THR A CA 1
ATOM 947 C C . THR A 1 119 ? 13.141 -10.141 3.588 1 95.88 119 THR A C 1
ATOM 949 O O . THR A 1 119 ? 13.148 -11.266 3.09 1 95.88 119 THR A O 1
ATOM 952 N N . PHE A 1 120 ? 13.711 -9.898 4.73 1 96.81 120 PHE A N 1
ATOM 953 C CA . PHE A 1 120 ? 14.578 -10.891 5.359 1 96.81 120 PHE A CA 1
ATOM 954 C C . PHE A 1 120 ? 13.758 -12.008 5.984 1 96.81 120 PHE A C 1
ATOM 956 O O . PHE A 1 120 ? 14.172 -13.164 5.984 1 96.81 120 PHE A O 1
ATOM 963 N N . ILE A 1 121 ? 12.594 -11.719 6.438 1 94.56 121 ILE A N 1
ATOM 964 C CA . ILE A 1 121 ? 11.758 -12.734 7.055 1 94.56 121 ILE A CA 1
ATOM 965 C C . ILE A 1 121 ? 11.016 -13.523 5.977 1 94.56 121 ILE A C 1
ATOM 967 O O . ILE A 1 121 ? 11.219 -14.727 5.828 1 94.56 121 ILE A O 1
ATOM 971 N N . ALA A 1 122 ? 10.242 -12.867 5.207 1 91.88 122 ALA A N 1
ATOM 972 C CA . ALA A 1 122 ? 9.438 -13.531 4.184 1 91.88 122 ALA A CA 1
ATOM 973 C C . ALA A 1 122 ? 10.328 -14.109 3.08 1 91.88 122 ALA A C 1
ATOM 975 O O . ALA A 1 122 ? 10.062 -15.203 2.572 1 91.88 122 ALA A O 1
ATOM 976 N N . GLY A 1 123 ? 11.328 -13.32 2.709 1 93.5 123 GLY A N 1
ATOM 977 C CA . GLY A 1 123 ? 12.234 -13.812 1.688 1 93.5 123 GLY A CA 1
ATOM 978 C C . GLY A 1 123 ? 12.914 -15.117 2.076 1 93.5 123 GLY A C 1
ATOM 979 O O . GLY A 1 123 ? 12.984 -16.047 1.274 1 93.5 123 GLY A O 1
ATOM 980 N N . SER A 1 124 ? 13.414 -15.172 3.301 1 93.62 124 SER A N 1
ATOM 981 C CA . SER A 1 124 ? 14.062 -16.391 3.785 1 93.62 124 SER A CA 1
ATOM 982 C C . SER A 1 124 ? 13.078 -17.547 3.887 1 93.62 124 SER A C 1
ATOM 984 O O . SER A 1 124 ? 13.391 -18.672 3.486 1 93.62 124 SER A O 1
ATOM 986 N N . PHE A 1 125 ? 11.883 -17.281 4.332 1 90.5 125 PHE A N 1
ATOM 987 C CA . PHE A 1 125 ? 10.852 -18.297 4.484 1 90.5 125 PHE A CA 1
ATOM 988 C C . PHE A 1 125 ? 10.422 -18.844 3.127 1 90.5 125 PHE A C 1
ATOM 990 O O . PHE A 1 125 ? 10.094 -20.031 3.006 1 90.5 125 PHE A O 1
ATOM 997 N N . ARG A 1 126 ? 10.477 -18.031 2.076 1 91.94 126 ARG A N 1
ATOM 998 C CA . ARG A 1 126 ? 9.984 -18.422 0.755 1 91.94 126 ARG A CA 1
ATOM 999 C C . ARG A 1 126 ? 11.117 -18.938 -0.121 1 91.94 126 ARG A C 1
ATOM 1001 O O . ARG A 1 126 ? 10.898 -19.266 -1.29 1 91.94 126 ARG A O 1
ATOM 1008 N N . GLY A 1 127 ? 12.359 -18.891 0.479 1 91.88 127 GLY A N 1
ATOM 1009 C CA . GLY A 1 127 ? 13.492 -19.438 -0.252 1 91.88 127 GLY A CA 1
ATOM 1010 C C . GLY A 1 127 ? 14.008 -18.5 -1.335 1 91.88 127 GLY A C 1
ATOM 1011 O O . GLY A 1 127 ? 14.531 -18.953 -2.354 1 91.88 127 GLY A O 1
ATOM 1012 N N . ILE A 1 128 ? 13.766 -17.234 -1.222 1 92.19 128 ILE A N 1
ATOM 1013 C CA . ILE A 1 128 ? 14.297 -16.25 -2.152 1 92.19 128 ILE A CA 1
ATOM 1014 C C . ILE A 1 128 ? 15.805 -16.141 -1.979 1 92.19 128 ILE A C 1
ATOM 1016 O O . ILE A 1 128 ? 16.297 -16.031 -0.855 1 92.19 128 ILE A O 1
ATOM 1020 N N . PRO A 1 129 ? 16.5 -16.109 -3.061 1 93.69 129 PRO A N 1
ATOM 1021 C CA . PRO A 1 129 ? 17.953 -15.969 -2.932 1 93.69 129 PRO A CA 1
ATOM 1022 C C . PRO A 1 129 ? 18.375 -14.656 -2.266 1 93.69 129 PRO A C 1
ATOM 1024 O O . PRO A 1 129 ? 17.719 -13.625 -2.459 1 93.69 129 PRO A O 1
ATOM 1027 N N . PHE A 1 130 ? 19.438 -14.742 -1.605 1 94.06 130 PHE A N 1
ATOM 1028 C CA . PHE A 1 130 ? 19.906 -13.609 -0.81 1 94.06 130 PHE A CA 1
ATOM 1029 C C . PHE A 1 130 ? 20.156 -12.398 -1.693 1 94.06 130 PHE A C 1
ATOM 1031 O O . PHE A 1 130 ? 19.797 -11.273 -1.331 1 94.06 130 PHE A O 1
ATOM 1038 N N . PHE A 1 131 ? 20.734 -12.562 -2.834 1 91.06 131 PHE A N 1
ATOM 1039 C CA . PHE A 1 131 ? 21.031 -11.43 -3.701 1 91.06 131 PHE A CA 1
ATOM 1040 C C . PHE A 1 131 ? 19.75 -10.734 -4.152 1 91.06 131 PHE A C 1
ATOM 1042 O O . PHE A 1 131 ? 19.719 -9.516 -4.305 1 91.06 131 PHE A O 1
ATOM 1049 N N . TRP A 1 132 ? 18.719 -11.5 -4.422 1 91.25 132 TRP A N 1
ATOM 1050 C CA . TRP A 1 132 ? 17.438 -10.906 -4.793 1 91.25 132 TRP A CA 1
ATOM 1051 C C . TRP A 1 132 ? 16.812 -10.156 -3.615 1 91.25 132 TRP A C 1
ATOM 1053 O O . TRP A 1 132 ? 16.219 -9.094 -3.797 1 91.25 132 TRP A O 1
ATOM 1063 N N . GLN A 1 133 ? 16.984 -10.688 -2.428 1 95.12 133 GLN A N 1
ATOM 1064 C CA . GLN A 1 133 ? 16.547 -9.977 -1.237 1 95.12 133 GLN A CA 1
ATOM 1065 C C . GLN A 1 133 ? 17.234 -8.617 -1.121 1 95.12 133 GLN A C 1
ATOM 1067 O O . GLN A 1 133 ? 16.594 -7.625 -0.759 1 95.12 133 GLN A O 1
ATOM 1072 N N . LEU A 1 134 ? 18.469 -8.562 -1.449 1 94.56 134 LEU A N 1
ATOM 1073 C CA . LEU A 1 134 ? 19.203 -7.301 -1.4 1 94.56 134 LEU A CA 1
ATOM 1074 C C . LEU A 1 134 ? 18.656 -6.309 -2.422 1 94.56 134 LEU A C 1
ATOM 1076 O O . LEU A 1 134 ? 18.609 -5.105 -2.16 1 94.56 134 LEU A O 1
ATOM 1080 N N . ILE A 1 135 ? 18.25 -6.773 -3.553 1 89.94 135 ILE A N 1
ATOM 1081 C CA . ILE A 1 135 ? 17.641 -5.918 -4.562 1 89.94 135 ILE A CA 1
ATOM 1082 C C . ILE A 1 135 ? 16.328 -5.336 -4.027 1 89.94 135 ILE A C 1
ATOM 1084 O O . ILE A 1 135 ? 16.078 -4.133 -4.152 1 89.94 135 ILE A O 1
ATOM 1088 N N . ASP A 1 136 ? 15.602 -6.207 -3.422 1 93.5 136 ASP A N 1
ATOM 1089 C CA . ASP A 1 136 ? 14.367 -5.73 -2.812 1 93.5 136 ASP A CA 1
ATOM 1090 C C . ASP A 1 136 ? 14.648 -4.688 -1.734 1 93.5 136 ASP A C 1
ATOM 1092 O O . ASP A 1 136 ? 13.969 -3.662 -1.663 1 93.5 136 ASP A O 1
ATOM 1096 N N . CYS A 1 137 ? 15.656 -4.91 -0.938 1 96.62 137 CYS A N 1
ATOM 1097 C CA . CYS A 1 137 ? 16.031 -3.98 0.117 1 96.62 137 CYS A CA 1
ATOM 1098 C C . CYS A 1 137 ? 16.5 -2.65 -0.468 1 96.62 137 CYS A C 1
ATOM 1100 O O . CYS A 1 137 ? 16.328 -1.602 0.155 1 96.62 137 CYS A O 1
ATOM 1102 N N . SER A 1 138 ? 17.016 -2.695 -1.605 1 95.06 138 SER A N 1
ATOM 1103 C CA . SER A 1 138 ? 17.516 -1.479 -2.234 1 95.06 138 SER A CA 1
ATOM 1104 C C . SER A 1 138 ? 16.391 -0.474 -2.475 1 95.06 138 SER A C 1
ATOM 1106 O O . SER A 1 138 ? 16.609 0.737 -2.42 1 95.06 138 SER A O 1
ATOM 1108 N N . PHE A 1 139 ? 15.219 -0.939 -2.715 1 93.25 139 PHE A N 1
ATOM 1109 C CA . PHE A 1 139 ? 14.094 -0.035 -2.896 1 93.25 139 PHE A CA 1
ATOM 1110 C C . PHE A 1 139 ? 13.82 0.758 -1.622 1 93.25 139 PHE A C 1
ATOM 1112 O O . PHE A 1 139 ? 13.492 1.943 -1.682 1 93.25 139 PHE A O 1
ATOM 1119 N N . GLY A 1 140 ? 13.977 0.064 -0.475 1 96.06 140 GLY A N 1
ATOM 1120 C CA . GLY A 1 140 ? 13.852 0.77 0.791 1 96.06 140 GLY A CA 1
ATOM 1121 C C . GLY A 1 140 ? 14.992 1.734 1.056 1 96.06 140 GLY A C 1
ATOM 1122 O O . GLY A 1 140 ? 14.766 2.867 1.488 1 96.06 140 GLY A O 1
ATOM 1123 N N . PHE A 1 141 ? 16.141 1.233 0.771 1 96.94 141 PHE A N 1
ATOM 1124 C CA . PHE A 1 141 ? 17.344 2.029 1.037 1 96.94 141 PHE A CA 1
ATOM 1125 C C . PHE A 1 141 ? 17.344 3.297 0.19 1 96.94 141 PHE A C 1
ATOM 1127 O O . PHE A 1 141 ? 17.438 4.402 0.722 1 96.94 141 PHE A O 1
ATOM 1134 N N . PHE A 1 142 ? 17.188 3.193 -1.092 1 96.44 142 PHE A N 1
ATOM 1135 C CA . PHE A 1 142 ? 17.25 4.328 -2.004 1 96.44 142 PHE A CA 1
ATOM 1136 C C . PHE A 1 142 ? 16 5.184 -1.906 1 96.44 142 PHE A C 1
ATOM 1138 O O . PHE A 1 142 ? 16.047 6.391 -2.164 1 96.44 142 PHE A O 1
ATOM 1145 N N . GLY A 1 143 ? 14.922 4.566 -1.579 1 97.06 143 GLY A N 1
ATOM 1146 C CA . GLY A 1 143 ? 13.711 5.336 -1.361 1 97.06 143 GLY A CA 1
ATOM 1147 C C . GLY A 1 143 ? 13.773 6.227 -0.136 1 97.06 143 GLY A C 1
ATOM 1148 O O . GLY A 1 143 ? 13.18 7.305 -0.11 1 97.06 143 GLY A O 1
ATOM 1149 N N . PHE A 1 144 ? 14.539 5.816 0.836 1 98.44 144 PHE A N 1
ATOM 1150 C CA . PHE A 1 144 ? 14.664 6.539 2.098 1 98.44 144 PHE A CA 1
ATOM 1151 C C . PHE A 1 144 ? 15.406 7.852 1.897 1 98.44 144 PHE A C 1
ATOM 1153 O O . PHE A 1 144 ? 15.094 8.852 2.545 1 98.44 144 PHE A O 1
ATOM 1160 N N . ILE A 1 145 ? 16.25 7.875 1.006 1 98.38 145 ILE A N 1
ATOM 1161 C CA . ILE A 1 145 ? 17.203 8.961 0.857 1 98.38 145 ILE A CA 1
ATOM 1162 C C . ILE A 1 145 ? 16.484 10.242 0.474 1 98.38 145 ILE A C 1
ATOM 1164 O O . ILE A 1 145 ? 16.594 11.258 1.167 1 98.38 145 ILE A O 1
ATOM 1168 N N . PRO A 1 146 ? 15.734 10.242 -0.631 1 98.44 146 PRO A N 1
ATOM 1169 C CA . PRO A 1 146 ? 15.047 11.484 -0.973 1 98.44 146 PRO A CA 1
ATOM 1170 C C . PRO A 1 146 ? 14.047 11.922 0.098 1 98.44 146 PRO A C 1
ATOM 1172 O O . PRO A 1 146 ? 13.852 13.125 0.314 1 98.44 146 PRO A O 1
ATOM 1175 N N . LEU A 1 147 ? 13.461 11.039 0.773 1 98.75 147 LEU A N 1
ATOM 1176 C CA . LEU A 1 147 ? 12.492 11.375 1.807 1 98.75 147 LEU A CA 1
ATOM 1177 C C . LEU A 1 147 ? 13.18 12 3.018 1 98.75 147 LEU A C 1
ATOM 1179 O O . LEU A 1 147 ? 12.672 12.953 3.605 1 98.75 147 LEU A O 1
ATOM 1183 N N . PHE A 1 148 ? 14.273 11.438 3.391 1 98.75 148 PHE A N 1
ATOM 1184 C CA . PHE A 1 148 ? 15.055 12.008 4.488 1 98.75 148 PHE A CA 1
ATOM 1185 C C . PHE A 1 148 ? 15.508 13.422 4.156 1 98.75 148 PHE A C 1
ATOM 1187 O O . PHE A 1 148 ? 15.461 14.312 5.008 1 98.75 148 PHE A O 1
ATOM 1194 N N . TYR A 1 149 ? 15.93 13.594 2.934 1 98.62 149 TYR A N 1
ATOM 1195 C CA . TYR A 1 149 ? 16.281 14.922 2.445 1 98.62 149 TYR A CA 1
ATOM 1196 C C . TYR A 1 149 ? 15.133 15.906 2.637 1 98.62 149 TYR A C 1
ATOM 1198 O O . TYR A 1 149 ? 15.32 17 3.17 1 98.62 149 TYR A O 1
ATOM 1206 N N . CYS A 1 150 ? 13.984 15.531 2.174 1 98.69 150 CYS A N 1
ATOM 1207 C CA . CYS A 1 150 ? 12.812 16.391 2.303 1 98.69 150 CYS A CA 1
ATOM 1208 C C . CYS A 1 150 ? 12.477 16.641 3.77 1 98.69 150 CYS A C 1
ATOM 1210 O O . CYS A 1 150 ? 12.164 17.766 4.16 1 98.69 150 CYS A O 1
ATOM 1212 N N . TYR A 1 151 ? 12.555 15.586 4.578 1 98.62 151 TYR A N 1
ATOM 1213 C CA . TYR A 1 151 ? 12.25 15.688 6 1 98.62 151 TYR A CA 1
ATOM 1214 C C . TYR A 1 151 ? 13.125 16.734 6.676 1 98.62 151 TYR A C 1
ATOM 1216 O O . TYR A 1 151 ? 12.617 17.609 7.379 1 98.62 151 TYR A O 1
ATOM 1224 N N . LYS A 1 152 ? 14.383 16.656 6.469 1 98.31 152 LYS A N 1
ATOM 1225 C CA . LYS A 1 152 ? 15.328 17.578 7.09 1 98.31 152 LYS A CA 1
ATOM 1226 C C . LYS A 1 152 ? 15.047 19.016 6.676 1 98.31 152 LYS A C 1
ATOM 1228 O O . LYS A 1 152 ? 15.109 19.938 7.504 1 98.31 152 LYS A O 1
ATOM 1233 N N . ARG A 1 153 ? 14.758 19.203 5.445 1 97.69 153 ARG A N 1
ATOM 1234 C CA . ARG A 1 153 ? 14.508 20.547 4.926 1 97.69 153 ARG A CA 1
ATOM 1235 C C . ARG A 1 153 ? 13.195 21.094 5.469 1 97.69 153 ARG A C 1
ATOM 1237 O O . ARG A 1 153 ? 13.094 22.297 5.746 1 97.69 153 ARG A O 1
ATOM 1244 N N . ILE A 1 154 ? 12.242 20.25 5.594 1 97.69 154 ILE A N 1
ATOM 1245 C CA . ILE A 1 154 ? 10.969 20.688 6.156 1 97.69 154 ILE A CA 1
ATOM 1246 C C . ILE A 1 154 ? 11.164 21.094 7.613 1 97.69 154 ILE A C 1
ATOM 1248 O O . ILE A 1 154 ? 10.625 22.125 8.055 1 97.69 154 ILE A O 1
ATOM 1252 N N . ARG A 1 155 ? 11.883 20.297 8.289 1 96.56 155 ARG A N 1
ATOM 1253 C CA . ARG A 1 155 ? 12.148 20.609 9.688 1 96.56 155 ARG A CA 1
ATOM 1254 C C . ARG A 1 155 ? 12.875 21.938 9.82 1 96.56 155 ARG A C 1
ATOM 1256 O O . ARG A 1 155 ? 12.648 22.688 10.781 1 96.56 155 ARG A O 1
ATOM 1263 N N . LEU A 1 156 ? 13.711 22.219 8.93 1 94.31 156 LEU A N 1
ATOM 1264 C CA . LEU A 1 156 ? 14.414 23.5 8.906 1 94.31 156 LEU A CA 1
ATOM 1265 C C . LEU A 1 156 ? 13.43 24.656 8.758 1 94.31 156 LEU A C 1
ATOM 1267 O O . LEU A 1 156 ? 13.562 25.672 9.43 1 94.31 156 LEU A O 1
ATOM 1271 N N . ILE A 1 157 ? 12.492 24.453 7.93 1 94 157 ILE A N 1
ATOM 1272 C CA . ILE A 1 157 ? 11.477 25.469 7.711 1 94 157 ILE A CA 1
ATOM 1273 C C . ILE A 1 157 ? 10.648 25.656 8.984 1 94 157 ILE A C 1
ATOM 1275 O O . ILE A 1 157 ? 10.352 26.781 9.375 1 94 157 ILE A O 1
ATOM 1279 N N . GLU A 1 158 ? 10.297 24.578 9.586 1 92.38 158 GLU A N 1
ATOM 1280 C CA . GLU A 1 158 ? 9.5 24.641 10.805 1 92.38 158 GLU A CA 1
ATOM 1281 C C . GLU A 1 158 ? 10.242 25.391 11.914 1 92.38 158 GLU A C 1
ATOM 1283 O O . GLU A 1 158 ? 9.641 26.141 12.672 1 92.38 158 GLU A O 1
ATOM 1288 N N . LYS A 1 159 ? 11.492 25.234 12.047 1 89.94 159 LYS A N 1
ATOM 1289 C CA . LYS A 1 159 ? 12.312 25.875 13.062 1 89.94 159 LYS A CA 1
ATOM 1290 C C . LYS A 1 159 ? 12.391 27.375 12.836 1 89.94 159 LYS A C 1
ATOM 1292 O O . LYS A 1 159 ? 12.398 28.156 13.789 1 89.94 159 LYS A O 1
ATOM 1297 N N . HIS A 1 160 ? 12.312 27.719 11.6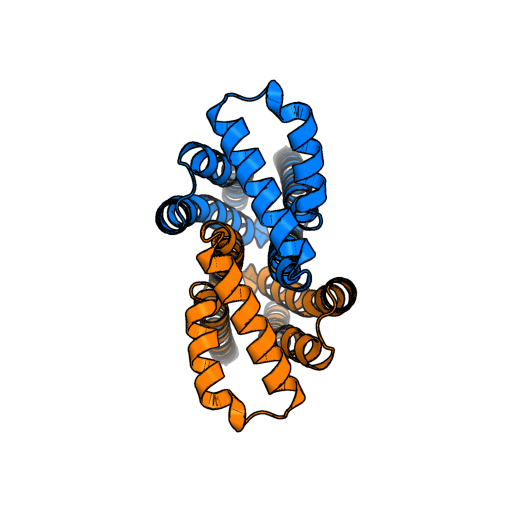72 1 84.56 160 HIS A N 1
ATOM 1298 C CA . HIS A 1 160 ? 12.406 29.141 11.359 1 84.56 160 HIS A CA 1
ATOM 1299 C C . HIS A 1 160 ? 11.078 29.844 11.586 1 84.56 160 HIS A C 1
ATOM 1301 O O . HIS A 1 160 ? 11.047 31.031 11.914 1 84.56 160 HIS A O 1
ATOM 1307 N N . ASN A 1 161 ? 10.047 29.109 11.391 1 79.88 161 ASN A N 1
ATOM 1308 C CA . ASN A 1 161 ? 8.727 29.719 11.547 1 79.88 161 ASN A CA 1
ATOM 1309 C C . ASN A 1 161 ? 8.273 29.703 13 1 79.88 161 ASN A C 1
ATOM 1311 O O . ASN A 1 161 ? 7.277 30.344 13.352 1 79.88 161 ASN A O 1
ATOM 1315 N N . SER A 1 162 ? 8.836 28.875 13.898 1 72.88 162 SER A N 1
ATOM 1316 C CA . SER A 1 162 ? 8.508 28.891 15.32 1 72.88 162 SER A CA 1
ATOM 1317 C C . SER A 1 162 ? 9.312 29.953 16.062 1 72.88 162 SER A C 1
ATOM 1319 O O . SER A 1 162 ? 10.445 30.266 15.672 1 72.88 162 SER A O 1
ATOM 1321 N N . MET B 1 1 ? -17.328 24.812 27.188 1 71.94 1 MET B N 1
ATOM 1322 C CA . MET B 1 1 ? -18.328 23.984 26.516 1 71.94 1 MET B CA 1
ATOM 1323 C C . MET B 1 1 ? -17.844 23.562 25.141 1 71.94 1 MET B C 1
ATOM 1325 O O . MET B 1 1 ? -17.859 22.375 24.797 1 71.94 1 MET B O 1
ATOM 1329 N N . LEU B 1 2 ? -17.234 24.453 24.469 1 76.56 2 LEU B N 1
ATOM 1330 C CA . LEU B 1 2 ? -16.734 24.203 23.125 1 76.56 2 LEU B CA 1
ATOM 1331 C C . LEU B 1 2 ? -15.508 23.297 23.172 1 76.56 2 LEU B C 1
ATOM 1333 O O . LEU B 1 2 ? -15.383 22.375 22.344 1 76.56 2 LEU B O 1
ATOM 1337 N N . LEU B 1 3 ? -14.766 23.438 24.219 1 80.88 3 LEU B N 1
ATOM 1338 C CA . LEU B 1 3 ? -13.539 22.656 24.328 1 80.88 3 LEU B CA 1
ATOM 1339 C C . LEU B 1 3 ? -13.859 21.203 24.672 1 80.88 3 LEU B C 1
ATOM 1341 O O . LEU B 1 3 ? -13.188 20.281 24.188 1 80.88 3 LEU B O 1
ATOM 1345 N N . THR B 1 4 ? -14.836 21.141 25.438 1 84.69 4 THR B N 1
ATOM 1346 C CA . THR B 1 4 ? -15.234 19.797 25.844 1 84.69 4 THR B CA 1
ATOM 1347 C C . THR B 1 4 ? -15.828 19.031 24.656 1 84.69 4 THR B C 1
ATOM 1349 O O . THR B 1 4 ? -15.539 17.859 24.469 1 84.69 4 THR B O 1
ATOM 1352 N N . LYS B 1 5 ? -16.594 19.75 23.875 1 88.94 5 LYS B N 1
ATOM 1353 C CA . LYS B 1 5 ? -17.188 19.141 22.688 1 88.94 5 LYS B CA 1
ATOM 1354 C C . LYS B 1 5 ? -16.109 18.734 21.688 1 88.94 5 LYS B C 1
ATOM 1356 O O . LYS B 1 5 ? -16.188 17.656 21.094 1 88.94 5 LYS B O 1
ATOM 1361 N N . GLN B 1 6 ? -15.211 19.5 21.547 1 92.44 6 GLN B N 1
ATOM 1362 C CA . GLN B 1 6 ? -14.109 19.203 20.641 1 92.44 6 GLN B CA 1
ATOM 1363 C C . GLN B 1 6 ? -13.336 17.969 21.109 1 92.44 6 GLN B C 1
ATOM 1365 O O . GLN B 1 6 ? -12.945 17.125 20.297 1 92.44 6 GLN B O 1
ATOM 1370 N N . LYS B 1 7 ? -13.141 17.938 22.391 1 93.94 7 LYS B N 1
ATOM 1371 C CA . LYS B 1 7 ? -12.438 16.797 22.953 1 93.94 7 LYS B CA 1
ATOM 1372 C C . LYS B 1 7 ? -13.203 15.492 22.719 1 93.94 7 LYS B C 1
ATOM 1374 O O . LYS B 1 7 ? -12.602 14.453 22.438 1 93.94 7 LYS B O 1
ATOM 1379 N N . ILE B 1 8 ? -14.461 15.602 22.844 1 94.38 8 ILE B N 1
ATOM 1380 C CA . ILE B 1 8 ? -15.312 14.438 22.641 1 94.38 8 ILE B CA 1
ATOM 1381 C C . ILE B 1 8 ? -15.258 14.008 21.188 1 94.38 8 ILE B C 1
ATOM 1383 O O . ILE B 1 8 ? -15.133 12.82 20.875 1 94.38 8 ILE B O 1
ATOM 1387 N N . ILE B 1 9 ? -15.336 14.906 20.281 1 95.88 9 ILE B N 1
ATOM 1388 C CA . ILE B 1 9 ? -15.289 14.633 18.859 1 95.88 9 ILE B CA 1
ATOM 1389 C C . ILE B 1 9 ? -13.945 13.992 18.5 1 95.88 9 ILE B C 1
ATOM 1391 O O . ILE B 1 9 ? -13.898 13 17.766 1 95.88 9 ILE B O 1
ATOM 1395 N N . LEU B 1 10 ? -12.906 14.492 19.047 1 96.81 10 LEU B N 1
ATOM 1396 C CA . LEU B 1 10 ? -11.57 13.969 18.766 1 96.81 10 LEU B CA 1
ATOM 1397 C C . LEU B 1 10 ? -11.422 12.547 19.297 1 96.81 10 LEU B C 1
ATOM 1399 O O . LEU B 1 10 ? -10.789 11.711 18.656 1 96.81 10 LEU B O 1
ATOM 1403 N N . ARG B 1 11 ? -11.977 12.305 20.438 1 96.88 11 ARG B N 1
ATOM 1404 C CA . ARG B 1 11 ? -11.938 10.961 21 1 96.88 11 ARG B CA 1
ATOM 1405 C C . ARG B 1 11 ? -12.656 9.969 20.109 1 96.88 11 ARG B C 1
ATOM 1407 O O . ARG B 1 11 ? -12.172 8.859 19.875 1 96.88 11 ARG B O 1
ATOM 1414 N N . LYS B 1 12 ? -13.758 10.336 19.609 1 97.56 12 LYS B N 1
ATOM 1415 C CA . LYS B 1 12 ? -14.523 9.469 18.703 1 97.56 12 LYS B CA 1
ATOM 1416 C C . LYS B 1 12 ? -13.75 9.203 17.422 1 97.56 12 LYS B C 1
ATOM 1418 O O . LYS B 1 12 ? -13.719 8.07 16.938 1 97.56 12 LYS B O 1
ATOM 1423 N N . ILE B 1 13 ? -13.133 10.203 16.906 1 98.38 13 ILE B N 1
ATOM 1424 C CA . ILE B 1 13 ? -12.312 10.062 15.695 1 98.38 13 ILE B CA 1
ATOM 1425 C C . ILE B 1 13 ? -11.195 9.055 15.945 1 98.38 13 ILE B C 1
ATOM 1427 O O . ILE B 1 13 ? -10.969 8.156 15.125 1 98.38 13 ILE B O 1
ATOM 1431 N N . ARG B 1 14 ? -10.57 9.164 17.047 1 98.44 14 ARG B N 1
ATOM 1432 C CA . ARG B 1 14 ? -9.445 8.289 17.359 1 98.44 14 ARG B CA 1
ATOM 1433 C C . ARG B 1 14 ? -9.898 6.836 17.5 1 98.44 14 ARG B C 1
ATOM 1435 O O . ARG B 1 14 ? -9.211 5.922 17.047 1 98.44 14 ARG B O 1
ATOM 1442 N N . ILE B 1 15 ? -11.039 6.672 18.094 1 98.38 15 ILE B N 1
ATOM 1443 C CA . ILE B 1 15 ? -11.578 5.328 18.266 1 98.38 15 ILE B CA 1
ATOM 1444 C C . ILE B 1 15 ? -11.883 4.715 16.891 1 98.38 15 ILE B C 1
ATOM 1446 O O . ILE B 1 15 ? -11.523 3.564 16.625 1 98.38 15 ILE B O 1
ATOM 1450 N N . VAL B 1 16 ? -12.5 5.469 16.062 1 98.56 16 VAL B N 1
ATOM 1451 C CA . VAL B 1 16 ? -12.859 5 14.734 1 98.56 16 VAL B CA 1
ATOM 1452 C C . VAL B 1 16 ? -11.602 4.695 13.93 1 98.56 16 VAL B C 1
ATOM 1454 O O . VAL B 1 16 ? -11.516 3.67 13.258 1 98.56 16 VAL B O 1
ATOM 1457 N N . LEU B 1 17 ? -10.617 5.531 14.047 1 98.75 17 LEU B N 1
ATOM 1458 C CA . LEU B 1 17 ? -9.375 5.344 13.305 1 98.75 17 LEU B CA 1
ATOM 1459 C C . LEU B 1 17 ? -8.609 4.129 13.82 1 98.75 17 LEU B C 1
ATOM 1461 O O . LEU B 1 17 ? -8.016 3.387 13.039 1 98.75 17 LEU B O 1
ATOM 1465 N N . CYS B 1 18 ? -8.625 3.969 15.094 1 98.56 18 CYS B N 1
ATOM 1466 C CA . CYS B 1 18 ? -7.992 2.775 15.648 1 98.56 18 CYS B CA 1
ATOM 1467 C C . CYS B 1 18 ? -8.68 1.513 15.141 1 98.56 18 CYS B C 1
ATOM 1469 O O . CYS B 1 18 ? -8.008 0.541 14.781 1 98.56 18 CYS B O 1
ATOM 1471 N N . GLY B 1 19 ? -9.977 1.519 15.133 1 98.44 19 GLY B N 1
ATOM 1472 C CA . GLY B 1 19 ? -10.703 0.407 14.539 1 98.44 19 GLY B CA 1
ATOM 1473 C C . GLY B 1 19 ? -10.344 0.163 13.086 1 98.44 19 GLY B C 1
ATOM 1474 O O . GLY B 1 19 ? -10.172 -0.983 12.664 1 98.44 19 GLY B O 1
ATOM 1475 N N . PHE B 1 20 ? -10.234 1.222 12.352 1 98.38 20 PHE B N 1
ATOM 1476 C CA . PHE B 1 20 ? -9.867 1.129 10.945 1 98.38 20 PHE B CA 1
ATOM 1477 C C . PHE B 1 20 ? -8.484 0.501 10.789 1 98.38 20 PHE B C 1
ATOM 1479 O O . PHE B 1 20 ? -8.281 -0.353 9.922 1 98.38 20 PHE B O 1
ATOM 1486 N N . ILE B 1 21 ? -7.547 0.904 11.609 1 98.12 21 ILE B N 1
ATOM 1487 C CA . ILE B 1 21 ? -6.191 0.364 11.594 1 98.12 21 ILE B CA 1
ATOM 1488 C C . ILE B 1 21 ? -6.23 -1.137 11.875 1 98.12 21 ILE B C 1
ATOM 1490 O O . ILE B 1 21 ? -5.582 -1.921 11.18 1 98.12 21 ILE B O 1
ATOM 1494 N N . VAL B 1 22 ? -7.008 -1.552 12.805 1 96.62 22 VAL B N 1
ATOM 1495 C CA . VAL B 1 22 ? -7.113 -2.961 13.172 1 96.62 22 VAL B CA 1
ATOM 1496 C C . VAL B 1 22 ? -7.668 -3.758 11.992 1 96.62 22 VAL B C 1
ATOM 1498 O O . VAL B 1 22 ? -7.156 -4.832 11.664 1 96.62 22 VAL B O 1
ATOM 1501 N N . LEU B 1 23 ? -8.664 -3.227 11.383 1 94.31 23 LEU B N 1
ATOM 1502 C CA . LEU B 1 23 ? -9.266 -3.9 10.234 1 94.31 23 LEU B CA 1
ATOM 1503 C C . LEU B 1 23 ? -8.281 -3.992 9.078 1 94.31 23 LEU B C 1
ATOM 1505 O O . LEU B 1 23 ? -8.242 -5.004 8.375 1 94.31 23 LEU B O 1
ATOM 1509 N N . LEU B 1 24 ? -7.484 -2.971 8.914 1 94.19 24 LEU B N 1
ATOM 1510 C CA . LEU B 1 24 ? -6.465 -2.971 7.867 1 94.19 24 LEU B CA 1
ATOM 1511 C C . LEU B 1 24 ? -5.398 -4.023 8.148 1 94.19 24 LEU B C 1
ATOM 1513 O O . LEU B 1 24 ? -5.031 -4.797 7.258 1 94.19 24 LEU B O 1
ATOM 1517 N N . VAL B 1 25 ? -4.949 -4.09 9.336 1 93.81 25 VAL B N 1
ATOM 1518 C CA . VAL B 1 25 ? -3.928 -5.055 9.727 1 93.81 25 VAL B CA 1
ATOM 1519 C C . VAL B 1 25 ? -4.477 -6.473 9.586 1 93.81 25 VAL B C 1
ATOM 1521 O O . VAL B 1 25 ? -3.805 -7.352 9.039 1 93.81 25 VAL B O 1
ATOM 1524 N N . LEU B 1 26 ? -5.688 -6.648 10 1 89.5 26 LEU B N 1
ATOM 1525 C CA . LEU B 1 26 ? -6.305 -7.969 9.898 1 89.5 26 LEU B CA 1
ATOM 1526 C C . LEU B 1 26 ? -6.465 -8.383 8.445 1 89.5 26 LEU B C 1
ATOM 1528 O O . LEU B 1 26 ? -6.18 -9.531 8.086 1 89.5 26 LEU B O 1
ATOM 1532 N N . SER B 1 27 ? -6.809 -7.5 7.609 1 87.31 27 SER B N 1
ATOM 1533 C CA . SER B 1 27 ? -6.988 -7.809 6.195 1 87.31 27 SER B CA 1
ATOM 1534 C C . SER B 1 27 ? -5.66 -8.148 5.531 1 87.31 27 SER B C 1
ATOM 1536 O O . SER B 1 27 ? -5.609 -8.992 4.629 1 87.31 27 SER B O 1
ATOM 1538 N N . GLY B 1 28 ? -4.598 -7.531 5.938 1 84.19 28 GLY B N 1
ATOM 1539 C CA . GLY B 1 28 ? -3.271 -7.832 5.418 1 84.19 28 GLY B CA 1
ATOM 1540 C C . GLY B 1 28 ? -2.727 -9.164 5.914 1 84.19 28 GLY B C 1
ATOM 1541 O O . GLY B 1 28 ? -2.24 -9.969 5.121 1 84.19 28 GLY B O 1
ATOM 1542 N N . VAL B 1 29 ? -2.871 -9.414 7.164 1 80.19 29 VAL B N 1
ATOM 1543 C CA . VAL B 1 29 ? -2.305 -10.602 7.785 1 80.19 29 VAL B CA 1
ATOM 1544 C C . VAL B 1 29 ? -2.963 -11.852 7.199 1 80.19 29 VAL B C 1
ATOM 1546 O O . VAL B 1 29 ? -2.32 -12.898 7.066 1 80.19 29 VAL B O 1
ATOM 1549 N N . THR B 1 30 ? -4.16 -11.734 6.766 1 70.19 30 THR B N 1
ATOM 1550 C CA . THR B 1 30 ? -4.859 -12.875 6.188 1 70.19 30 THR B CA 1
ATOM 1551 C C . THR B 1 30 ? -4.277 -13.234 4.824 1 70.19 30 THR B C 1
ATOM 1553 O O . THR B 1 30 ? -4.484 -14.344 4.324 1 70.19 30 THR B O 1
ATOM 1556 N N . ALA B 1 31 ? -3.451 -12.32 4.324 1 70.75 31 ALA B N 1
ATOM 1557 C CA . ALA B 1 31 ? -2.889 -12.578 3 1 70.75 31 ALA B CA 1
ATOM 1558 C C . ALA B 1 31 ? -1.605 -13.398 3.102 1 70.75 31 ALA B C 1
ATOM 1560 O O . ALA B 1 31 ? -1.169 -14 2.119 1 70.75 31 ALA B O 1
ATOM 1561 N N . PHE B 1 32 ? -0.959 -13.523 4.301 1 72 32 PHE B N 1
ATOM 1562 C CA . PHE B 1 32 ? 0.296 -14.25 4.465 1 72 32 PHE B CA 1
ATOM 1563 C C . PHE B 1 32 ? 0.076 -15.75 4.32 1 72 32 PHE B C 1
ATOM 1565 O O . PHE B 1 32 ? 0.69 -16.391 3.469 1 72 32 PHE B O 1
ATOM 1572 N N . PRO B 1 33 ? -0.761 -16.203 5.012 1 69.62 33 PRO B N 1
ATOM 1573 C CA . PRO B 1 33 ? -1.045 -17.641 4.867 1 69.62 33 PRO B CA 1
ATOM 1574 C C . PRO B 1 33 ? -2.289 -17.906 4.027 1 69.62 33 PRO B C 1
ATOM 1576 O O . PRO B 1 33 ? -3.242 -18.531 4.512 1 69.62 33 PRO B O 1
ATOM 1579 N N . ILE B 1 34 ? -2.205 -17.516 2.764 1 72.75 34 ILE B N 1
ATOM 1580 C CA . ILE B 1 34 ? -3.396 -17.547 1.925 1 72.75 34 ILE B CA 1
ATOM 1581 C C . ILE B 1 34 ? -3.881 -19 1.778 1 72.75 34 ILE B C 1
ATOM 1583 O O . ILE B 1 34 ? -5.082 -19.266 1.852 1 72.75 34 ILE B O 1
ATOM 1587 N N . GLU B 1 35 ? -2.971 -19.922 1.684 1 79.88 35 GLU B N 1
ATOM 1588 C CA . GLU B 1 35 ? -3.371 -21.312 1.494 1 79.88 35 GLU B CA 1
ATOM 1589 C C . GLU B 1 35 ? -4.098 -21.844 2.723 1 79.88 35 GLU B C 1
ATOM 1591 O O . GLU B 1 35 ? -5.121 -22.516 2.6 1 79.88 35 GLU B O 1
ATOM 1596 N N . THR B 1 36 ? -3.562 -21.469 3.85 1 75.25 36 THR B N 1
ATOM 1597 C CA . THR B 1 36 ? -4.172 -21.938 5.094 1 75.25 36 THR B CA 1
ATOM 1598 C C . THR B 1 36 ? -5.57 -21.344 5.258 1 75.25 36 THR B C 1
ATOM 1600 O O . THR B 1 36 ? -6.504 -22.047 5.645 1 75.25 36 THR B O 1
ATOM 1603 N N . GLU B 1 37 ? -5.68 -20.141 4.949 1 74.94 37 GLU B N 1
ATOM 1604 C CA . GLU B 1 37 ? -6.977 -19.469 5.051 1 74.94 37 GLU B CA 1
ATOM 1605 C C . GLU B 1 37 ? -7.984 -20.078 4.078 1 74.94 37 GLU B C 1
ATOM 1607 O O . GLU B 1 37 ? -9.141 -20.297 4.441 1 74.94 37 GLU B O 1
ATOM 1612 N N . LEU B 1 38 ? -7.523 -20.328 2.949 1 82.25 38 LEU B N 1
ATOM 1613 C CA . LEU B 1 38 ? -8.398 -20.938 1.952 1 82.25 38 LEU B CA 1
ATOM 1614 C C . LEU B 1 38 ? -8.805 -22.344 2.375 1 82.25 38 LEU B C 1
ATOM 1616 O O . LEU B 1 38 ? -9.961 -22.75 2.184 1 82.25 38 LEU B O 1
ATOM 1620 N N . SER B 1 39 ? -7.887 -23 2.949 1 84.12 39 SER B N 1
ATOM 1621 C CA . SER B 1 39 ? -8.18 -24.344 3.428 1 84.12 39 SER B CA 1
ATOM 1622 C C . SER B 1 39 ? -9.25 -24.328 4.52 1 84.12 39 SER B C 1
ATOM 1624 O O . SER B 1 39 ? -10.141 -25.172 4.543 1 84.12 39 SER B O 1
ATOM 1626 N N . LEU B 1 40 ? -9.125 -23.344 5.375 1 80 40 LEU B N 1
ATOM 1627 C CA . LEU B 1 40 ? -10.117 -23.188 6.43 1 80 40 LEU B CA 1
ATOM 1628 C C . LEU B 1 40 ? -11.492 -22.859 5.84 1 80 40 LEU B C 1
ATOM 1630 O O . LEU B 1 40 ? -12.5 -23.422 6.258 1 80 40 LEU B O 1
ATOM 1634 N N . LEU B 1 41 ? -11.492 -22.016 4.836 1 81.19 41 LEU B N 1
ATOM 1635 C CA . LEU B 1 41 ? -12.75 -21.641 4.195 1 81.19 41 LEU B CA 1
ATOM 1636 C C . LEU B 1 41 ? -13.352 -22.828 3.455 1 81.19 41 LEU B C 1
ATOM 1638 O O . LEU B 1 41 ? -14.578 -22.969 3.396 1 81.19 41 LEU B O 1
ATOM 1642 N N . MET B 1 42 ? -12.516 -23.672 2.971 1 84.88 42 MET B N 1
ATOM 1643 C CA . MET B 1 42 ? -12.945 -24.875 2.248 1 84.88 42 MET B CA 1
ATOM 1644 C C . MET B 1 42 ? -13.727 -25.812 3.164 1 84.88 42 MET B C 1
ATOM 1646 O O . MET B 1 42 ? -14.609 -26.531 2.707 1 84.88 42 MET B O 1
ATOM 1650 N N . ARG B 1 43 ? -13.445 -25.656 4.418 1 86.5 43 ARG B N 1
ATOM 1651 C CA . ARG B 1 43 ? -14.156 -26.484 5.375 1 86.5 43 ARG B CA 1
ATOM 1652 C C . ARG B 1 43 ? -15.625 -26.078 5.477 1 86.5 43 ARG B C 1
ATOM 1654 O O . ARG B 1 43 ? -16.469 -26.906 5.824 1 86.5 43 ARG B O 1
ATOM 1661 N N . PHE B 1 44 ? -15.836 -24.859 5.203 1 84.5 44 PHE B N 1
ATOM 1662 C CA . PHE B 1 44 ? -17.188 -24.344 5.297 1 84.5 44 PHE B CA 1
ATOM 1663 C C . PHE B 1 44 ? -17.797 -24.156 3.91 1 84.5 44 PHE B C 1
ATOM 1665 O O . PHE B 1 44 ? -18.797 -23.453 3.752 1 84.5 44 PHE B O 1
ATOM 1672 N N . ARG B 1 45 ? -17.266 -24.688 2.932 1 83.69 45 ARG B N 1
ATOM 1673 C CA . ARG B 1 45 ? -17.625 -24.438 1.545 1 83.69 45 ARG B CA 1
ATOM 1674 C C . ARG B 1 45 ? -19.094 -24.812 1.287 1 83.69 45 ARG B C 1
ATOM 1676 O O . ARG B 1 45 ? -19.766 -24.188 0.463 1 83.69 45 ARG B O 1
ATOM 1683 N N . PHE B 1 46 ? -19.656 -25.734 1.993 1 85.38 46 PHE B N 1
ATOM 1684 C CA . PHE B 1 46 ? -20.984 -26.266 1.699 1 85.38 46 PHE B CA 1
ATOM 1685 C C . PHE B 1 46 ? -22.078 -25.297 2.16 1 85.38 46 PHE B C 1
ATOM 1687 O O . PHE B 1 46 ? -23.234 -25.406 1.75 1 85.38 46 PHE B O 1
ATOM 1694 N N . ILE B 1 47 ? -21.703 -24.328 3.014 1 87.12 47 ILE B N 1
ATOM 1695 C CA . ILE B 1 47 ? -22.656 -23.328 3.465 1 87.12 47 ILE B CA 1
ATOM 1696 C C . ILE B 1 47 ? -22.766 -22.203 2.432 1 87.12 47 ILE B C 1
ATOM 1698 O O . ILE B 1 47 ? -23.734 -21.438 2.43 1 87.12 47 ILE B O 1
ATOM 1702 N N . LEU B 1 48 ? -21.859 -22.172 1.46 1 84.56 48 LEU B N 1
ATOM 1703 C CA . LEU B 1 48 ? -21.797 -21.094 0.479 1 84.56 48 LEU B CA 1
ATOM 1704 C C . LEU B 1 48 ? -22.609 -21.438 -0.763 1 84.56 48 LEU B C 1
ATOM 1706 O O . LEU B 1 48 ? -22.828 -22.625 -1.055 1 84.56 48 LEU B O 1
ATOM 1710 N N . PRO B 1 49 ? -23.078 -20.422 -1.388 1 88.56 49 PRO B N 1
ATOM 1711 C CA . PRO B 1 49 ? -23.75 -20.688 -2.672 1 88.56 49 PRO B CA 1
ATOM 1712 C C . PRO B 1 49 ? -22.844 -21.406 -3.664 1 88.56 49 PRO B C 1
ATOM 1714 O O . PRO B 1 49 ? -21.609 -21.266 -3.605 1 88.56 49 PRO B O 1
ATOM 1717 N N . SER B 1 50 ? -23.375 -22.156 -4.602 1 88.25 50 SER B N 1
ATOM 1718 C CA . SER B 1 50 ? -22.672 -23.062 -5.508 1 88.25 50 SER B CA 1
ATOM 1719 C C . SER B 1 50 ? -21.578 -22.312 -6.281 1 88.25 50 SER B C 1
ATOM 1721 O O . SER B 1 50 ? -20.438 -22.781 -6.363 1 88.25 50 SER B O 1
ATOM 1723 N N . PRO B 1 51 ? -21.875 -21.172 -6.84 1 86.88 51 PRO B N 1
ATOM 1724 C CA . PRO B 1 51 ? -20.812 -20.484 -7.578 1 86.88 51 PRO B CA 1
ATOM 1725 C C . PRO B 1 51 ? -19.609 -20.141 -6.699 1 86.88 51 PRO B C 1
ATOM 1727 O O . PRO B 1 51 ? -18.469 -20.219 -7.156 1 86.88 51 PRO B O 1
ATOM 1730 N N . CYS B 1 52 ? -19.844 -19.844 -5.504 1 86.69 52 CYS B N 1
ATOM 1731 C CA . CYS B 1 52 ? -18.766 -19.531 -4.562 1 86.69 52 CYS B CA 1
ATOM 1732 C C . CYS B 1 52 ? -17.969 -20.781 -4.199 1 86.69 52 CYS B C 1
ATOM 1734 O O . CYS B 1 52 ? -16.75 -20.719 -4.051 1 86.69 52 CYS B O 1
ATOM 1736 N N . GLN B 1 53 ? -18.672 -21.781 -4.113 1 88.5 53 GLN B N 1
ATOM 1737 C CA . GL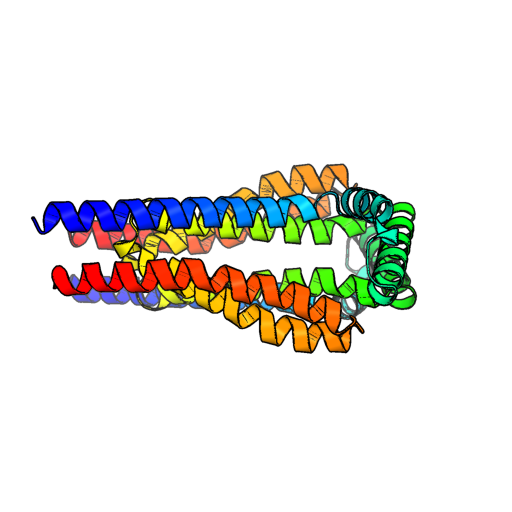N B 1 53 ? -18.016 -23.047 -3.805 1 88.5 53 GLN B CA 1
ATOM 1738 C C . GLN B 1 53 ? -17.047 -23.438 -4.91 1 88.5 53 GLN B C 1
ATOM 1740 O O . GLN B 1 53 ? -15.891 -23.797 -4.637 1 88.5 53 GLN B O 1
ATOM 1745 N N . HIS B 1 54 ? -17.547 -23.359 -6.059 1 89.12 54 HIS B N 1
ATOM 1746 C CA . HIS B 1 54 ? -16.734 -23.734 -7.199 1 89.12 54 HIS B CA 1
ATOM 1747 C C . HIS B 1 54 ? -15.508 -22.828 -7.328 1 89.12 54 HIS B C 1
ATOM 1749 O O . HIS B 1 54 ? -14.398 -23.328 -7.539 1 89.12 54 HIS B O 1
ATOM 1755 N N . TRP B 1 55 ? -15.719 -21.547 -7.148 1 89.94 55 TRP B N 1
ATOM 1756 C CA . TRP B 1 55 ? -14.617 -20.609 -7.266 1 89.94 55 TRP B CA 1
ATOM 1757 C C . TRP B 1 55 ? -13.586 -20.828 -6.156 1 89.94 55 TRP B C 1
ATOM 1759 O O . TRP B 1 55 ? -12.383 -20.828 -6.41 1 89.94 55 TRP B O 1
ATOM 1769 N N . LEU B 1 56 ? -14.102 -21.062 -4.961 1 88.5 56 LEU B N 1
ATOM 1770 C CA . LEU B 1 56 ? -13.211 -21.312 -3.83 1 88.5 56 LEU B CA 1
ATOM 1771 C C . LEU B 1 56 ? -12.359 -22.547 -4.07 1 88.5 56 LEU B C 1
ATOM 1773 O O . LEU B 1 56 ? -11.156 -22.547 -3.799 1 88.5 56 LEU B O 1
ATOM 1777 N N . THR B 1 57 ? -12.945 -23.562 -4.57 1 89.56 57 THR B N 1
ATOM 1778 C CA . THR B 1 57 ? -12.219 -24.781 -4.875 1 89.56 57 THR B CA 1
ATOM 1779 C C . THR B 1 57 ? -11.172 -24.547 -5.957 1 89.56 57 THR B C 1
ATOM 1781 O O . THR B 1 57 ? -10.031 -24.984 -5.836 1 89.56 57 THR B O 1
ATOM 1784 N N . THR B 1 58 ? -11.633 -23.812 -6.934 1 90.62 58 THR B N 1
ATOM 1785 C CA . THR B 1 58 ? -10.727 -23.484 -8.031 1 90.62 58 THR B CA 1
ATOM 1786 C C . THR B 1 58 ? -9.508 -22.734 -7.512 1 90.62 58 THR B C 1
ATOM 1788 O O . THR B 1 58 ? -8.367 -23.094 -7.836 1 90.62 58 THR B O 1
ATOM 1791 N N . ILE B 1 59 ? -9.742 -21.797 -6.684 1 89.56 59 ILE B N 1
ATOM 1792 C CA . ILE B 1 59 ? -8.648 -20.953 -6.199 1 89.56 59 ILE B CA 1
ATOM 1793 C C . ILE B 1 59 ? -7.785 -21.75 -5.223 1 89.56 59 ILE B C 1
ATOM 1795 O O . ILE B 1 59 ? -6.559 -21.641 -5.242 1 89.56 59 ILE B O 1
ATOM 1799 N N . TYR B 1 60 ? -8.43 -22.469 -4.418 1 90.06 60 TYR B N 1
ATOM 1800 C CA . TYR B 1 60 ? -7.664 -23.281 -3.494 1 90.06 60 TYR B CA 1
ATOM 1801 C C . TYR B 1 60 ? -6.719 -24.219 -4.246 1 90.06 60 TYR B C 1
ATOM 1803 O O . TYR B 1 60 ? -5.531 -24.312 -3.914 1 90.06 60 TYR B O 1
ATOM 1811 N N . GLU B 1 61 ? -7.199 -24.906 -5.219 1 91.75 61 GLU B N 1
ATOM 1812 C CA . GLU B 1 61 ? -6.391 -25.844 -5.996 1 91.75 61 GLU B CA 1
ATOM 1813 C C . GLU B 1 61 ? -5.266 -25.125 -6.727 1 91.75 61 GLU B C 1
ATOM 1815 O O . GLU B 1 61 ? -4.137 -25.625 -6.789 1 91.75 61 GLU B O 1
ATOM 1820 N N . ALA B 1 62 ? -5.605 -23.984 -7.262 1 92 62 ALA B N 1
ATOM 1821 C CA . ALA B 1 62 ? -4.598 -23.203 -7.965 1 92 62 ALA B CA 1
ATOM 1822 C C . ALA B 1 62 ? -3.475 -22.781 -7.023 1 92 62 ALA B C 1
ATOM 1824 O O . ALA B 1 62 ? -2.295 -22.938 -7.344 1 92 62 ALA B O 1
ATOM 1825 N N . VAL B 1 63 ? -3.844 -22.328 -5.883 1 90.31 63 VAL B N 1
ATOM 1826 C CA . VAL B 1 63 ? -2.871 -21.844 -4.906 1 90.31 63 VAL B CA 1
ATOM 1827 C C . VAL B 1 63 ? -2.061 -23.031 -4.367 1 90.31 63 VAL B C 1
ATOM 1829 O O . VAL B 1 63 ? -0.833 -22.953 -4.266 1 90.31 63 VAL B O 1
ATOM 1832 N N . ALA B 1 64 ? -2.701 -24.109 -4.062 1 90.75 64 ALA B N 1
ATOM 1833 C CA . ALA B 1 64 ? -2.025 -25.297 -3.531 1 90.75 64 ALA B CA 1
ATOM 1834 C C . ALA B 1 64 ? -1.024 -25.844 -4.539 1 90.75 64 ALA B C 1
ATOM 1836 O O . ALA B 1 64 ? 0.113 -26.172 -4.184 1 90.75 64 ALA B O 1
ATOM 1837 N N . ASP B 1 65 ? -1.486 -25.953 -5.762 1 92.81 65 ASP B N 1
ATOM 1838 C CA . ASP B 1 65 ? -0.619 -26.469 -6.82 1 92.81 65 ASP B CA 1
ATOM 1839 C C . ASP B 1 65 ? 0.586 -25.547 -7.031 1 92.81 65 ASP B C 1
ATOM 1841 O O . ASP B 1 65 ? 1.721 -26.016 -7.129 1 92.81 65 ASP B O 1
ATOM 1845 N N . THR B 1 66 ? 0.304 -24.281 -7.113 1 91.69 66 THR B N 1
ATOM 1846 C CA . THR B 1 66 ? 1.372 -23.312 -7.312 1 91.69 66 THR B CA 1
ATOM 1847 C C . THR B 1 66 ? 2.35 -23.328 -6.141 1 91.69 66 THR B C 1
ATOM 1849 O O . THR B 1 66 ? 3.566 -23.312 -6.34 1 91.69 66 THR B O 1
ATOM 1852 N N . ASN B 1 67 ? 1.837 -23.391 -4.906 1 90.12 67 ASN B N 1
ATOM 1853 C CA . ASN B 1 67 ? 2.689 -23.438 -3.725 1 90.12 67 ASN B CA 1
ATOM 1854 C C . ASN B 1 67 ? 3.555 -24.688 -3.703 1 90.12 67 ASN B C 1
ATOM 1856 O O . ASN B 1 67 ? 4.691 -24.656 -3.229 1 90.12 67 ASN B O 1
ATOM 1860 N N . LYS B 1 68 ? 3.002 -25.703 -4.109 1 91.25 68 LYS B N 1
ATOM 1861 C CA . LYS B 1 68 ? 3.729 -26.969 -4.145 1 91.25 68 LYS B CA 1
ATOM 1862 C C . LYS B 1 68 ? 4.871 -26.922 -5.156 1 91.25 68 LYS B C 1
ATOM 1864 O O . LYS B 1 68 ? 5.984 -27.359 -4.863 1 91.25 68 LYS B O 1
ATOM 1869 N N . ASN B 1 69 ? 4.613 -26.359 -6.297 1 93.12 69 ASN B N 1
ATOM 1870 C CA . ASN B 1 69 ? 5.574 -26.391 -7.395 1 93.12 69 ASN B CA 1
ATOM 1871 C C . ASN B 1 69 ? 6.484 -25.172 -7.379 1 93.12 69 ASN B C 1
ATOM 1873 O O . ASN B 1 69 ? 7.637 -25.25 -7.809 1 93.12 69 ASN B O 1
ATOM 1877 N N . TYR B 1 70 ? 5.898 -24.031 -6.98 1 92.06 70 TYR B N 1
ATOM 1878 C CA . TYR B 1 70 ? 6.605 -22.75 -6.992 1 92.06 70 TYR B CA 1
ATOM 1879 C C . TYR B 1 70 ? 6.387 -22 -5.688 1 92.06 70 TYR B C 1
ATOM 1881 O O . TYR B 1 70 ? 5.809 -20.906 -5.684 1 92.06 70 TYR B O 1
ATOM 1889 N N . PRO B 1 71 ? 6.922 -22.438 -4.598 1 88.25 71 PRO B N 1
ATOM 1890 C CA . PRO B 1 71 ? 6.648 -21.859 -3.283 1 88.25 71 PRO B CA 1
ATOM 1891 C C . PRO B 1 71 ? 7.133 -20.406 -3.176 1 88.25 71 PRO B C 1
ATOM 1893 O O . PRO B 1 71 ? 6.566 -19.625 -2.412 1 88.25 71 PRO B O 1
ATOM 1896 N N . TYR B 1 72 ? 8.039 -20.016 -3.979 1 90.44 72 TYR B N 1
ATOM 1897 C CA . TYR B 1 72 ? 8.617 -18.672 -3.916 1 90.44 72 TYR B CA 1
ATOM 1898 C C . TYR B 1 72 ? 7.66 -17.641 -4.516 1 90.44 72 TYR B C 1
ATOM 1900 O O . TYR B 1 72 ? 7.805 -16.438 -4.277 1 90.44 72 TYR B O 1
ATOM 1908 N N . LEU B 1 73 ? 6.637 -18.078 -5.211 1 89.31 73 LEU B N 1
ATOM 1909 C CA . LEU B 1 73 ? 5.707 -17.141 -5.824 1 89.31 73 LEU B CA 1
ATOM 1910 C C . LEU B 1 73 ? 4.809 -16.5 -4.766 1 89.31 73 LEU B C 1
ATOM 1912 O O . LEU B 1 73 ? 4.281 -15.406 -4.973 1 89.31 73 LEU B O 1
ATOM 1916 N N . SER B 1 74 ? 4.668 -17.172 -3.633 1 87.94 74 SER B N 1
ATOM 1917 C CA . SER B 1 74 ? 3.873 -16.609 -2.545 1 87.94 74 SER B CA 1
ATOM 1918 C C . SER B 1 74 ? 4.527 -15.367 -1.959 1 87.94 74 SER B C 1
ATOM 1920 O O . SER B 1 74 ? 3.885 -14.602 -1.239 1 87.94 74 SER B O 1
ATOM 1922 N N . TYR B 1 75 ? 5.762 -15.117 -2.316 1 89.44 75 TYR B N 1
ATOM 1923 C CA . TYR B 1 75 ? 6.469 -13.898 -1.933 1 89.44 75 TYR B CA 1
ATOM 1924 C C . TYR B 1 75 ? 5.738 -12.664 -2.441 1 89.44 75 TYR B C 1
ATOM 1926 O O . TYR B 1 75 ? 5.73 -11.617 -1.78 1 89.44 75 TYR B O 1
ATOM 1934 N N . GLY B 1 76 ? 5.047 -12.711 -3.543 1 86.06 76 GLY B N 1
ATOM 1935 C CA . GLY B 1 76 ? 4.234 -11.625 -4.062 1 86.06 76 GLY B CA 1
ATOM 1936 C C . GLY B 1 76 ? 3.078 -11.258 -3.15 1 86.06 76 GLY B C 1
ATOM 1937 O O . GLY B 1 76 ? 2.836 -10.078 -2.896 1 86.06 76 GLY B O 1
ATOM 1938 N N . THR B 1 77 ? 2.42 -12.25 -2.695 1 86.88 77 THR B N 1
ATOM 1939 C CA . THR B 1 77 ? 1.297 -12 -1.8 1 86.88 77 THR B CA 1
ATOM 1940 C C . THR B 1 77 ? 1.79 -11.516 -0.438 1 86.88 77 THR B C 1
ATOM 1942 O O . THR B 1 77 ? 1.082 -10.797 0.263 1 86.88 77 THR B O 1
ATOM 1945 N N . ASP B 1 78 ? 3.01 -11.891 -0.073 1 90.5 78 ASP B N 1
ATOM 1946 C CA . ASP B 1 78 ? 3.596 -11.344 1.145 1 90.5 78 ASP B CA 1
ATOM 1947 C C . ASP B 1 78 ? 3.762 -9.828 1.037 1 90.5 78 ASP B C 1
ATOM 1949 O O . ASP B 1 78 ? 3.523 -9.102 2.004 1 90.5 78 ASP B O 1
ATOM 1953 N N . TRP B 1 79 ? 4.145 -9.422 -0.124 1 91.56 79 TRP B N 1
ATOM 1954 C CA . TRP B 1 79 ? 4.285 -7.988 -0.351 1 91.56 79 TRP B CA 1
ATOM 1955 C C . TRP B 1 79 ? 2.926 -7.297 -0.294 1 91.56 79 TRP B C 1
ATOM 1957 O O . TRP B 1 79 ? 2.826 -6.148 0.146 1 91.56 79 TRP B O 1
ATOM 1967 N N . LEU B 1 80 ? 1.901 -7.945 -0.771 1 89.75 80 LEU B N 1
ATOM 1968 C CA . LEU B 1 80 ? 0.551 -7.406 -0.656 1 89.75 80 LEU B CA 1
ATOM 1969 C C . LEU B 1 80 ? 0.161 -7.223 0.807 1 89.75 80 LEU B C 1
ATOM 1971 O O . LEU B 1 80 ? -0.384 -6.184 1.184 1 89.75 80 LEU B O 1
ATOM 1975 N N . ALA B 1 81 ? 0.388 -8.273 1.58 1 91.44 81 ALA B N 1
ATOM 1976 C CA . ALA B 1 81 ? 0.15 -8.172 3.018 1 91.44 81 ALA B CA 1
ATOM 1977 C C . ALA B 1 81 ? 0.941 -7.02 3.629 1 91.44 81 ALA B C 1
ATOM 1979 O O . ALA B 1 81 ? 0.41 -6.25 4.434 1 91.44 81 ALA B O 1
ATOM 1980 N N . PHE B 1 82 ? 2.135 -6.895 3.252 1 94.12 82 PHE B N 1
ATOM 1981 C CA . PHE B 1 82 ? 3.016 -5.824 3.703 1 94.12 82 PHE B CA 1
ATOM 1982 C C . PHE B 1 82 ? 2.414 -4.461 3.391 1 94.12 82 PHE B C 1
ATOM 1984 O O . PHE B 1 82 ? 2.475 -3.545 4.215 1 94.12 82 PHE B O 1
ATOM 1991 N N . ALA B 1 83 ? 1.841 -4.281 2.232 1 94.44 83 ALA B N 1
ATOM 1992 C CA . ALA B 1 83 ? 1.235 -3.008 1.846 1 94.44 83 ALA B CA 1
ATOM 1993 C C . ALA B 1 83 ? 0.122 -2.615 2.812 1 94.44 83 ALA B C 1
ATOM 1995 O O . ALA B 1 83 ? -0.037 -1.437 3.139 1 94.44 83 ALA B O 1
ATOM 1996 N N . HIS B 1 84 ? -0.635 -3.574 3.27 1 94.62 84 HIS B N 1
ATOM 1997 C CA . HIS B 1 84 ? -1.674 -3.273 4.246 1 94.62 84 HIS B CA 1
ATOM 1998 C C . HIS B 1 84 ? -1.072 -2.762 5.551 1 94.62 84 HIS B C 1
ATOM 2000 O O . HIS B 1 84 ? -1.575 -1.802 6.137 1 94.62 84 HIS B O 1
ATOM 2006 N N . LEU B 1 85 ? -0.031 -3.336 5.957 1 94.62 85 LEU B N 1
ATOM 2007 C CA . LEU B 1 85 ? 0.636 -2.912 7.184 1 94.62 85 LEU B CA 1
ATOM 2008 C C . LEU B 1 85 ? 1.216 -1.51 7.031 1 94.62 85 LEU B C 1
ATOM 2010 O O . LEU B 1 85 ? 1.106 -0.686 7.941 1 94.62 85 LEU B O 1
ATOM 2014 N N . VAL B 1 86 ? 1.777 -1.341 5.906 1 96.44 86 VAL B N 1
ATOM 2015 C CA . VAL B 1 86 ? 2.365 -0.035 5.625 1 96.44 86 VAL B CA 1
ATOM 2016 C C . VAL B 1 86 ? 1.275 1.035 5.637 1 96.44 86 VAL B C 1
ATOM 2018 O O . VAL B 1 86 ? 1.44 2.092 6.25 1 96.44 86 VAL B O 1
ATOM 2021 N N . ILE B 1 87 ? 0.188 0.777 4.992 1 97.06 87 ILE B N 1
ATOM 2022 C CA . ILE B 1 87 ? -0.897 1.751 4.941 1 97.06 87 ILE B CA 1
ATOM 2023 C C . ILE B 1 87 ? -1.472 1.956 6.34 1 97.06 87 ILE B C 1
ATOM 2025 O O . ILE B 1 87 ? -1.856 3.07 6.703 1 97.06 87 ILE B O 1
ATOM 2029 N N . ALA B 1 88 ? -1.508 0.928 7.133 1 97.5 88 ALA B N 1
ATOM 2030 C CA . ALA B 1 88 ? -1.938 1.059 8.523 1 97.5 88 ALA B CA 1
ATOM 2031 C C . ALA B 1 88 ? -1.059 2.049 9.281 1 97.5 88 ALA B C 1
ATOM 2033 O O . ALA B 1 88 ? -1.557 2.85 1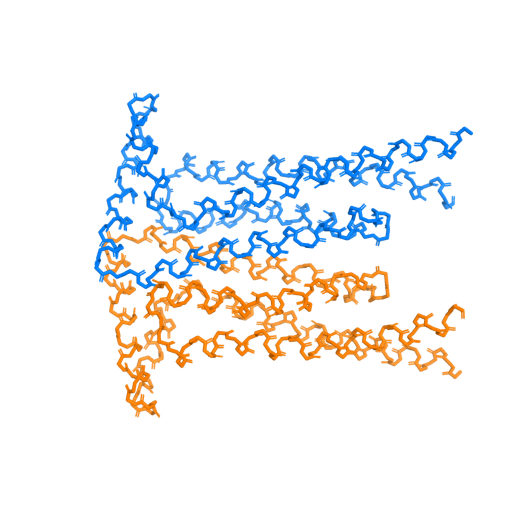0.07 1 97.5 88 ALA B O 1
ATOM 2034 N N . VAL B 1 89 ? 0.189 2.014 9.039 1 97.69 89 VAL B N 1
ATOM 2035 C CA . VAL B 1 89 ? 1.126 2.924 9.688 1 97.69 89 VAL B CA 1
ATOM 2036 C C . VAL B 1 89 ? 0.782 4.367 9.328 1 97.69 89 VAL B C 1
ATOM 2038 O O . VAL B 1 89 ? 0.861 5.262 10.172 1 97.69 89 VAL B O 1
ATOM 2041 N N . ALA B 1 90 ? 0.399 4.609 8.078 1 98.44 90 ALA B N 1
ATOM 2042 C CA . ALA B 1 90 ? 0.024 5.957 7.66 1 98.44 90 ALA B CA 1
ATOM 2043 C C . ALA B 1 90 ? -1.058 6.535 8.57 1 98.44 90 ALA B C 1
ATOM 2045 O O . ALA B 1 90 ? -1.046 7.73 8.875 1 98.44 90 ALA B O 1
ATOM 2046 N N . PHE B 1 91 ? -1.905 5.742 9.062 1 98.75 91 PHE B N 1
ATOM 2047 C CA . PHE B 1 91 ? -3.078 6.219 9.789 1 98.75 91 PHE B CA 1
ATOM 2048 C C . PHE B 1 91 ? -2.75 6.457 11.258 1 98.75 91 PHE B C 1
ATOM 2050 O O . PHE B 1 91 ? -3.584 6.957 12.008 1 98.75 91 PHE B O 1
ATOM 2057 N N . ILE B 1 92 ? -1.563 6.152 11.688 1 98.5 92 ILE B N 1
ATOM 2058 C CA . ILE B 1 92 ? -1.132 6.496 13.039 1 98.5 92 ILE B CA 1
ATOM 2059 C C . ILE B 1 92 ? -1.069 8.016 13.188 1 98.5 92 ILE B C 1
ATOM 2061 O O . ILE B 1 92 ? -1.367 8.555 14.258 1 98.5 92 ILE B O 1
ATOM 2065 N N . GLY B 1 93 ? -0.733 8.648 12.117 1 98.19 93 GLY B N 1
ATOM 2066 C CA . GLY B 1 93 ? -0.684 10.102 12.109 1 98.19 93 GLY B CA 1
ATOM 2067 C C . GLY B 1 93 ? -1.988 10.742 12.547 1 98.19 93 GLY B C 1
ATOM 2068 O O . GLY B 1 93 ? -2.031 11.461 13.547 1 98.19 93 GLY B O 1
ATOM 2069 N N . PRO B 1 94 ? -3.025 10.469 11.82 1 98.44 94 PRO B N 1
ATOM 2070 C CA . PRO B 1 94 ? -4.312 11.07 12.188 1 98.44 94 PRO B CA 1
ATOM 2071 C C . PRO B 1 94 ? -4.816 10.594 13.555 1 98.44 94 PRO B C 1
ATOM 2073 O O . PRO B 1 94 ?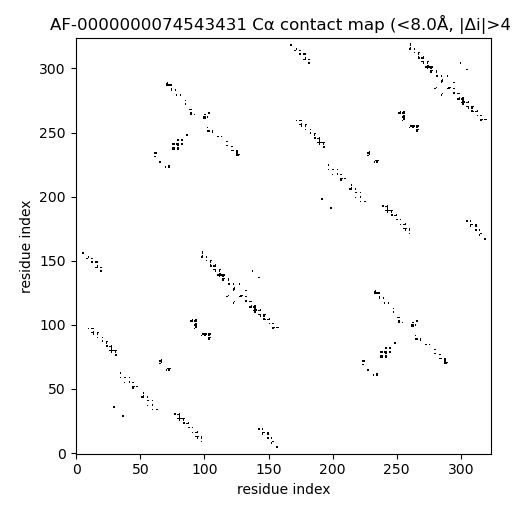 -5.605 11.289 14.195 1 98.44 94 PRO B O 1
ATOM 2076 N N . VAL B 1 95 ? -4.379 9.422 14.047 1 98.56 95 VAL B N 1
ATOM 2077 C CA . VAL B 1 95 ? -4.73 9.031 15.406 1 98.56 95 VAL B CA 1
ATOM 2078 C C . VAL B 1 95 ? -4.102 9.992 16.406 1 98.56 95 VAL B C 1
ATOM 2080 O O . VAL B 1 95 ? -4.75 10.414 17.359 1 98.56 95 VAL B O 1
ATOM 2083 N N . LYS B 1 96 ? -2.869 10.414 16.125 1 98.12 96 LYS B N 1
ATOM 2084 C CA . LYS B 1 96 ? -2.156 11.336 17.016 1 98.12 96 LYS B CA 1
ATOM 2085 C C . LYS B 1 96 ? -2.688 12.758 16.875 1 98.12 96 LYS B C 1
ATOM 2087 O O . LYS B 1 96 ? -2.941 13.43 17.875 1 98.12 96 LYS B O 1
ATOM 2092 N N . ASP B 1 97 ? -2.838 13.234 15.727 1 97.88 97 ASP B N 1
ATOM 2093 C CA . ASP B 1 97 ? -3.318 14.586 15.445 1 97.88 97 ASP B CA 1
ATOM 2094 C C . ASP B 1 97 ? -4.207 14.609 14.203 1 97.88 97 ASP B C 1
ATOM 2096 O O . ASP B 1 97 ? -3.73 14.867 13.102 1 97.88 97 ASP B O 1
ATOM 2100 N N . PRO B 1 98 ? -5.512 14.359 14.438 1 97.81 98 PRO B N 1
ATOM 2101 C CA . PRO B 1 98 ? -6.438 14.227 13.312 1 97.81 98 PRO B CA 1
ATOM 2102 C C . PRO B 1 98 ? -6.492 15.484 12.445 1 97.81 98 PRO B C 1
ATOM 2104 O O . PRO B 1 98 ? -6.5 15.391 11.219 1 97.81 98 PRO B O 1
ATOM 2107 N N . VAL B 1 99 ? -6.465 16.625 13.047 1 96.88 99 VAL B N 1
ATOM 2108 C CA . VAL B 1 99 ? -6.645 17.875 12.312 1 96.88 99 VAL B CA 1
ATOM 2109 C C . VAL B 1 99 ? -5.426 18.141 11.438 1 96.88 99 VAL B C 1
ATOM 2111 O O . VAL B 1 99 ? -5.559 18.406 10.242 1 96.88 99 VAL B O 1
ATOM 2114 N N . LYS B 1 100 ? -4.273 17.969 11.961 1 96.62 100 LYS B N 1
ATOM 2115 C CA . LYS B 1 100 ? -3.041 18.219 11.211 1 96.62 100 LYS B CA 1
ATOM 2116 C C . LYS B 1 100 ? -2.9 17.234 10.055 1 96.62 100 LYS B C 1
ATOM 2118 O O . LYS B 1 100 ? -2.379 17.594 8.992 1 96.62 100 LYS B O 1
ATOM 2123 N N . ASN B 1 101 ? -3.385 16.047 10.25 1 98.5 101 ASN B N 1
ATOM 2124 C CA . ASN B 1 101 ? -3.16 14.984 9.289 1 98.5 101 ASN B CA 1
ATOM 2125 C C . ASN B 1 101 ? -4.434 14.641 8.516 1 98.5 101 ASN B C 1
ATOM 2127 O O . ASN B 1 101 ? -4.672 13.477 8.188 1 98.5 101 ASN B O 1
ATOM 2131 N N . ILE B 1 102 ? -5.219 15.57 8.258 1 98.5 102 ILE B N 1
ATOM 2132 C CA . ILE B 1 102 ? -6.488 15.359 7.566 1 98.5 102 ILE B CA 1
ATOM 2133 C C . ILE B 1 102 ? -6.23 14.805 6.164 1 98.5 102 ILE B C 1
ATOM 2135 O O . ILE B 1 102 ? -7.051 14.055 5.629 1 98.5 102 ILE B O 1
ATOM 2139 N N . TRP B 1 103 ? -5.109 15.055 5.555 1 98.56 103 TRP B N 1
ATOM 2140 C CA . TRP B 1 103 ? -4.797 14.539 4.227 1 98.56 103 TRP B CA 1
ATOM 2141 C C . TRP B 1 103 ? -4.75 13.016 4.227 1 98.56 103 TRP B C 1
ATOM 2143 O O . TRP B 1 103 ? -5.172 12.375 3.26 1 98.56 103 TRP B O 1
ATOM 2153 N N . VAL B 1 104 ? -4.223 12.453 5.277 1 98.75 104 VAL B N 1
ATOM 2154 C CA . VAL B 1 104 ? -4.145 11 5.352 1 98.75 104 VAL B CA 1
ATOM 2155 C C . VAL B 1 104 ? -5.547 10.398 5.297 1 98.75 104 VAL B C 1
ATOM 2157 O O . VAL B 1 104 ? -5.754 9.336 4.707 1 98.75 104 VAL B O 1
ATOM 2160 N N . ILE B 1 105 ? -6.48 11.086 5.914 1 98.75 105 ILE B N 1
ATOM 2161 C CA . ILE B 1 105 ? -7.871 10.648 5.859 1 98.75 105 ILE B CA 1
ATOM 2162 C C . ILE B 1 105 ? -8.391 10.766 4.426 1 98.75 105 ILE B C 1
ATOM 2164 O O . ILE B 1 105 ? -9.008 9.828 3.906 1 98.75 105 ILE B O 1
ATOM 2168 N N . GLN B 1 106 ? -8.141 11.859 3.83 1 98.69 106 GLN B N 1
ATOM 2169 C CA . GLN B 1 106 ? -8.539 12.062 2.439 1 98.69 106 GLN B CA 1
ATOM 2170 C C . GLN B 1 106 ? -7.879 11.031 1.528 1 98.69 106 GLN B C 1
ATOM 2172 O O . GLN B 1 106 ? -8.531 10.469 0.647 1 98.69 106 GLN B O 1
ATOM 2177 N N . PHE B 1 107 ? -6.652 10.812 1.725 1 98.5 107 PHE B N 1
ATOM 2178 C CA . PHE B 1 107 ? -5.906 9.789 1.005 1 98.5 107 PHE B CA 1
ATOM 2179 C C . PHE B 1 107 ? -6.574 8.43 1.148 1 98.5 107 PHE B C 1
ATOM 2181 O O . PHE B 1 107 ? -6.734 7.703 0.164 1 98.5 107 PHE B O 1
ATOM 2188 N N . GLY B 1 108 ? -6.902 8.07 2.412 1 98.5 108 GLY B N 1
ATOM 2189 C CA . GLY B 1 108 ? -7.602 6.816 2.631 1 98.5 108 GLY B CA 1
ATOM 2190 C C . GLY B 1 108 ? -8.906 6.715 1.861 1 98.5 108 GLY B C 1
ATOM 2191 O O . GLY B 1 108 ? -9.211 5.664 1.293 1 98.5 108 GLY B O 1
ATOM 2192 N N . MET B 1 109 ? -9.609 7.801 1.851 1 98.75 109 MET B N 1
ATOM 2193 C CA . MET B 1 109 ? -10.867 7.828 1.11 1 98.75 109 MET B CA 1
ATOM 2194 C C . MET B 1 109 ? -10.625 7.664 -0.386 1 98.75 109 MET B C 1
ATOM 2196 O O . MET B 1 109 ? -11.344 6.934 -1.062 1 98.75 109 MET B O 1
ATOM 2200 N N . ILE B 1 110 ? -9.625 8.297 -0.876 1 98.62 110 ILE B N 1
ATOM 2201 C CA . ILE B 1 110 ? -9.258 8.18 -2.283 1 98.62 110 ILE B CA 1
ATOM 2202 C C . ILE B 1 110 ? -8.859 6.742 -2.594 1 98.62 110 ILE B C 1
ATOM 2204 O O . ILE B 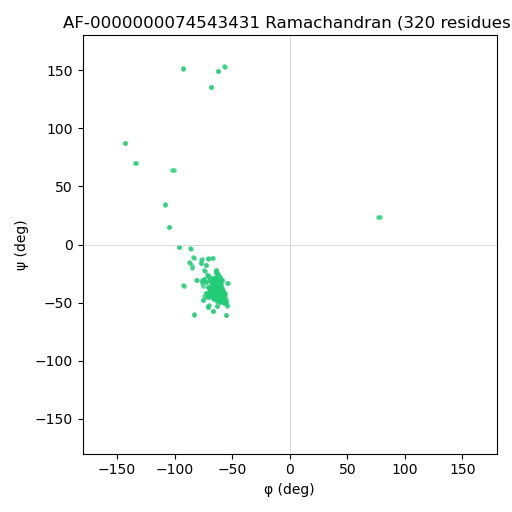1 110 ? -9.281 6.176 -3.602 1 98.62 110 ILE B O 1
ATOM 2208 N N . ALA B 1 111 ? -8.055 6.141 -1.73 1 98.19 111 ALA B N 1
ATOM 2209 C CA . ALA B 1 111 ? -7.633 4.754 -1.893 1 98.19 111 ALA B CA 1
ATOM 2210 C C . ALA B 1 111 ? -8.836 3.816 -1.961 1 98.19 111 ALA B C 1
ATOM 2212 O O . ALA B 1 111 ? -8.875 2.912 -2.799 1 98.19 111 ALA B O 1
ATOM 2213 N N . CYS B 1 112 ? -9.805 4.043 -1.096 1 98.25 112 CYS B N 1
ATOM 2214 C CA . CYS B 1 112 ? -11.016 3.238 -1.103 1 98.25 112 CYS B CA 1
ATOM 2215 C C . CYS B 1 112 ? -11.75 3.363 -2.436 1 98.25 112 CYS B C 1
ATOM 2217 O O . CYS B 1 112 ? -12.211 2.365 -2.99 1 98.25 112 CYS B O 1
ATOM 2219 N N . ALA B 1 113 ? -11.828 4.57 -2.945 1 98.25 113 ALA B N 1
ATOM 2220 C CA . ALA B 1 113 ? -12.5 4.805 -4.223 1 98.25 113 ALA B CA 1
ATOM 2221 C C . ALA B 1 113 ? -11.742 4.141 -5.367 1 98.25 113 ALA B C 1
ATOM 2223 O O . ALA B 1 113 ? -12.352 3.635 -6.312 1 98.25 113 ALA B O 1
ATOM 2224 N N . MET B 1 114 ? -10.469 4.09 -5.254 1 98.06 114 MET B N 1
ATOM 2225 C CA . MET B 1 114 ? -9.625 3.557 -6.32 1 98.06 114 MET B CA 1
ATOM 2226 C C . MET B 1 114 ? -9.75 2.039 -6.402 1 98.06 114 MET B C 1
ATOM 2228 O O . MET B 1 114 ? -9.359 1.434 -7.402 1 98.06 114 MET B O 1
ATOM 2232 N N . VAL B 1 115 ? -10.242 1.41 -5.398 1 97.69 115 VAL B N 1
ATOM 2233 C CA . VAL B 1 115 ? -10.445 -0.035 -5.391 1 97.69 115 VAL B CA 1
ATOM 2234 C C . VAL B 1 115 ? -11.398 -0.431 -6.512 1 97.69 115 VAL B C 1
ATOM 2236 O O . VAL B 1 115 ? -11.227 -1.474 -7.148 1 97.69 115 VAL B O 1
ATOM 2239 N N . PHE B 1 116 ? -12.32 0.412 -6.855 1 97.5 116 PHE B N 1
ATOM 2240 C CA . PHE B 1 116 ? -13.391 0.083 -7.785 1 97.5 116 PHE B CA 1
ATOM 2241 C C . PHE B 1 116 ? -12.859 -0.041 -9.211 1 97.5 116 PHE B C 1
ATOM 2243 O O . PHE B 1 116 ? -13 -1.09 -9.844 1 97.5 116 PHE B O 1
ATOM 2250 N N . PRO B 1 117 ? -12.172 1.005 -9.68 1 96.44 117 PRO B N 1
ATOM 2251 C CA . PRO B 1 117 ? -11.664 0.837 -11.039 1 96.44 117 PRO B CA 1
ATOM 2252 C C . PRO B 1 117 ? -10.648 -0.296 -11.148 1 96.44 117 PRO B C 1
ATOM 2254 O O . PRO B 1 117 ? -10.609 -1.003 -12.164 1 96.44 117 PRO B O 1
ATOM 2257 N N . LEU B 1 118 ? -9.805 -0.561 -10.188 1 94.12 118 LEU B N 1
ATOM 2258 C CA . LEU B 1 118 ? -8.859 -1.672 -10.242 1 94.12 118 LEU B CA 1
ATOM 2259 C C . LEU B 1 118 ? -9.594 -3.004 -10.359 1 94.12 118 LEU B C 1
ATOM 2261 O O . LEU B 1 118 ? -9.258 -3.832 -11.203 1 94.12 118 LEU B O 1
ATOM 2265 N N . THR B 1 119 ? -10.547 -3.125 -9.484 1 95.88 119 THR B N 1
ATOM 2266 C CA . THR B 1 119 ? -11.281 -4.387 -9.422 1 95.88 119 THR B CA 1
ATOM 2267 C C . THR B 1 119 ? -12 -4.656 -10.742 1 95.88 119 THR B C 1
ATOM 2269 O O . THR B 1 119 ? -11.898 -5.754 -11.297 1 95.88 119 THR B O 1
ATOM 2272 N N . PHE B 1 120 ? -12.617 -3.658 -11.305 1 96.81 120 PHE B N 1
ATOM 2273 C CA . PHE B 1 120 ? -13.422 -3.869 -12.508 1 96.81 120 PHE B CA 1
ATOM 2274 C C . PHE B 1 120 ? -12.531 -4.027 -13.734 1 96.81 120 PHE B C 1
ATOM 2276 O O . PHE B 1 120 ? -12.852 -4.797 -14.641 1 96.81 120 PHE B O 1
ATOM 2283 N N . ILE B 1 121 ? -11.422 -3.412 -13.75 1 94.56 121 ILE B N 1
ATOM 2284 C CA . ILE B 1 121 ? -10.516 -3.508 -14.891 1 94.56 121 ILE B CA 1
ATOM 2285 C C . ILE B 1 121 ? -9.672 -4.773 -14.773 1 94.56 121 ILE B C 1
ATOM 2287 O O . ILE B 1 121 ? -9.773 -5.672 -15.617 1 94.56 121 ILE B O 1
ATOM 2291 N N . ALA B 1 122 ? -8.922 -4.891 -13.758 1 91.88 122 ALA B N 1
ATOM 2292 C CA . ALA B 1 122 ? -8.031 -6.031 -13.586 1 91.88 122 ALA B CA 1
ATOM 2293 C C . ALA B 1 122 ? -8.82 -7.316 -13.359 1 91.88 122 ALA B C 1
ATOM 2295 O O . ALA B 1 122 ? -8.453 -8.383 -13.859 1 91.88 122 ALA B O 1
ATOM 2296 N N . GLY B 1 123 ? -9.875 -7.184 -12.562 1 93.44 123 GLY B N 1
ATOM 2297 C CA . GLY B 1 123 ? -10.703 -8.359 -12.328 1 93.44 123 GLY B CA 1
ATOM 2298 C C . GLY B 1 123 ? -11.281 -8.938 -13.602 1 93.44 123 GLY B C 1
ATOM 2299 O O . GLY B 1 123 ? -11.25 -10.156 -13.812 1 93.44 123 GLY B O 1
ATOM 2300 N N . SER B 1 124 ? -11.805 -8.07 -14.445 1 93.69 124 SER B N 1
ATOM 2301 C CA . SER B 1 124 ? -12.367 -8.516 -15.719 1 93.69 124 SER B CA 1
ATOM 2302 C C . SER B 1 124 ? -11.289 -9.094 -16.625 1 93.69 124 SER B C 1
ATOM 2304 O O . SER B 1 124 ? -11.492 -10.141 -17.25 1 93.69 124 SER B O 1
ATOM 2306 N N . PHE B 1 125 ? -10.148 -8.477 -16.672 1 90.44 125 PHE B N 1
ATOM 2307 C CA . PHE B 1 125 ? -9.039 -8.922 -17.516 1 90.44 125 PHE B CA 1
ATOM 2308 C C . PHE B 1 125 ? -8.516 -10.273 -17.047 1 90.44 125 PHE B C 1
ATOM 2310 O O . PHE B 1 125 ? -8.086 -11.094 -17.859 1 90.44 125 PHE B O 1
ATOM 2317 N N . ARG B 1 126 ? -8.602 -10.578 -15.75 1 91.94 126 ARG B N 1
ATOM 2318 C CA . ARG B 1 126 ? -8.023 -11.789 -15.18 1 91.94 126 ARG B CA 1
ATOM 2319 C C . ARG B 1 126 ? -9.078 -12.891 -15.078 1 91.94 126 ARG B C 1
ATOM 2321 O O . ARG B 1 126 ? -8.797 -13.984 -14.57 1 91.94 126 ARG B O 1
ATOM 2328 N N . GLY B 1 127 ? -10.328 -12.5 -15.484 1 91.94 127 GLY B N 1
ATOM 2329 C CA . GLY B 1 127 ? -11.391 -13.5 -15.477 1 91.94 127 GLY B CA 1
ATOM 2330 C C . GLY B 1 127 ? -11.938 -13.789 -14.094 1 91.94 127 GLY B C 1
ATOM 2331 O O . GLY B 1 127 ? -12.391 -14.898 -13.82 1 91.94 127 GLY B O 1
ATOM 2332 N N . ILE B 1 128 ? -11.805 -12.883 -13.172 1 92.38 128 ILE B N 1
ATOM 2333 C CA . ILE B 1 128 ? -12.383 -13.023 -11.836 1 92.38 128 ILE B CA 1
ATOM 2334 C C . ILE B 1 128 ? -13.906 -12.945 -11.922 1 92.38 128 ILE B C 1
ATOM 2336 O O . ILE B 1 128 ? -14.453 -12.055 -12.57 1 92.38 128 ILE B O 1
ATOM 2340 N N . PRO B 1 129 ? -14.555 -13.812 -11.25 1 93.75 129 PRO B N 1
ATOM 2341 C CA . PRO B 1 129 ? -16.016 -13.75 -11.281 1 93.75 129 PRO B CA 1
ATOM 2342 C C . PRO B 1 129 ? -16.562 -12.445 -10.711 1 93.75 129 PRO B C 1
ATOM 2344 O O . PRO B 1 129 ? -15.984 -11.883 -9.781 1 93.75 129 PRO B O 1
ATOM 2347 N N . PHE B 1 130 ? -17.656 -12.094 -11.242 1 94.25 130 PHE B N 1
ATOM 2348 C CA . PHE B 1 130 ? -18.25 -10.805 -10.898 1 94.25 130 PHE B CA 1
ATOM 2349 C C . PHE B 1 130 ? -18.562 -10.734 -9.406 1 94.25 130 PHE B C 1
ATOM 2351 O O . PHE B 1 130 ? -18.312 -9.711 -8.766 1 94.25 130 PHE B O 1
ATOM 2358 N N . PHE B 1 131 ? -19.078 -11.758 -8.828 1 91.19 131 PHE B N 1
ATOM 2359 C CA . PHE B 1 131 ? -19.438 -11.734 -7.418 1 91.19 131 PHE B CA 1
ATOM 2360 C C . PHE B 1 131 ? -18.203 -11.539 -6.551 1 91.19 131 PHE B C 1
ATOM 2362 O O . PHE B 1 131 ? -18.266 -10.875 -5.508 1 91.19 131 PHE B O 1
ATOM 2369 N N . TRP B 1 132 ? -17.094 -12.141 -6.922 1 91.44 132 TRP B N 1
ATOM 2370 C CA . TRP B 1 132 ? -15.852 -11.945 -6.18 1 91.44 132 TRP B CA 1
ATOM 2371 C C . TRP B 1 132 ? -15.359 -10.508 -6.324 1 91.44 132 TRP B C 1
ATOM 2373 O O . TRP B 1 132 ? -14.836 -9.922 -5.367 1 91.44 132 TRP B O 1
ATOM 2383 N N . GLN B 1 133 ? -15.523 -9.938 -7.5 1 95.25 133 GLN B N 1
ATOM 2384 C CA . GLN B 1 133 ? -15.195 -8.531 -7.695 1 95.25 133 GLN B CA 1
ATOM 2385 C C . GLN B 1 133 ? -15.992 -7.641 -6.746 1 95.25 133 GLN B C 1
ATOM 2387 O O . GLN B 1 133 ? -15.461 -6.68 -6.188 1 95.25 133 GLN B O 1
ATOM 2392 N N . LEU B 1 134 ? -17.219 -7.965 -6.543 1 94.56 134 LEU B N 1
ATOM 2393 C CA . LEU B 1 134 ? -18.062 -7.199 -5.637 1 94.56 134 LEU B CA 1
ATOM 2394 C C . LEU B 1 134 ? -17.562 -7.312 -4.199 1 94.56 134 LEU B C 1
ATOM 2396 O O . LEU B 1 134 ? -17.641 -6.348 -3.436 1 94.56 134 LEU B O 1
ATOM 2400 N N . ILE B 1 135 ? -17.078 -8.453 -3.82 1 90.06 135 ILE B N 1
ATOM 2401 C CA . ILE B 1 135 ? -16.5 -8.641 -2.492 1 90.06 135 ILE B CA 1
ATOM 2402 C C . ILE B 1 135 ? -15.266 -7.746 -2.332 1 90.06 135 ILE B C 1
ATOM 2404 O O . ILE B 1 135 ? -15.117 -7.059 -1.318 1 90.06 135 ILE B O 1
ATOM 2408 N N . ASP B 1 136 ? -14.492 -7.762 -3.354 1 93.56 136 ASP B N 1
ATOM 2409 C CA . ASP B 1 136 ? -13.32 -6.883 -3.324 1 93.56 136 ASP B CA 1
ATOM 2410 C C . ASP B 1 136 ? -13.742 -5.422 -3.215 1 93.56 136 ASP B C 1
ATOM 2412 O O . ASP B 1 136 ? -13.156 -4.66 -2.439 1 93.56 136 ASP B O 1
ATOM 2416 N N . CYS B 1 137 ? -14.75 -5.031 -3.932 1 96.69 137 CYS B N 1
ATOM 2417 C CA . CYS B 1 137 ? -15.258 -3.664 -3.9 1 96.69 137 CYS B CA 1
ATOM 2418 C C . CYS B 1 137 ? -15.805 -3.314 -2.521 1 96.69 137 CYS B C 1
ATOM 2420 O O . CYS B 1 137 ? -15.75 -2.158 -2.104 1 96.69 137 CYS B O 1
ATOM 2422 N N . SER B 1 138 ? -16.266 -4.266 -1.857 1 95.19 138 SER B N 1
ATOM 2423 C CA . SER B 1 138 ? -16.844 -4.027 -0.539 1 95.19 138 SER B CA 1
ATOM 2424 C C . SER B 1 138 ? -15.805 -3.486 0.432 1 95.19 138 SER B C 1
ATOM 2426 O O . SER B 1 138 ? -16.125 -2.699 1.323 1 95.19 138 SER B O 1
ATOM 2428 N N . PHE B 1 139 ? -14.586 -3.867 0.273 1 93.38 139 PHE B N 1
ATOM 2429 C CA . PHE B 1 139 ? -13.531 -3.342 1.129 1 93.38 139 PHE B CA 1
ATOM 2430 C C . PHE B 1 139 ? -13.375 -1.839 0.938 1 93.38 139 PHE B C 1
ATOM 2432 O O . PHE B 1 139 ? -13.133 -1.106 1.901 1 93.38 139 PHE B O 1
ATOM 2439 N N . GLY B 1 140 ? -13.516 -1.402 -0.338 1 96.06 140 GLY B N 1
ATOM 2440 C CA . GLY B 1 140 ? -13.5 0.028 -0.595 1 96.06 140 GLY B CA 1
ATOM 2441 C C . GLY B 1 140 ? -14.719 0.75 -0.061 1 96.06 140 GLY B C 1
ATOM 2442 O O . GLY B 1 140 ? -14.602 1.816 0.545 1 96.06 140 GLY B O 1
ATOM 2443 N N . PHE B 1 141 ? -15.812 0.119 -0.311 1 96.94 141 PHE B N 1
ATOM 2444 C CA . PHE B 1 141 ? -17.078 0.728 0.089 1 96.94 141 PHE B CA 1
ATOM 2445 C C . PHE B 1 141 ? -17.156 0.874 1.604 1 96.94 141 PHE B C 1
ATOM 2447 O O . PHE B 1 141 ? -17.359 1.976 2.117 1 96.94 141 PHE B O 1
ATOM 2454 N N . PHE B 1 142 ? -16.938 -0.169 2.352 1 96.44 142 PHE B N 1
ATOM 2455 C CA . PHE B 1 142 ? -17.062 -0.163 3.803 1 96.44 142 PHE B CA 1
ATOM 2456 C C . PHE B 1 142 ? -15.891 0.557 4.449 1 96.44 142 PHE B C 1
ATOM 2458 O O . PHE B 1 142 ? -16.016 1.116 5.539 1 96.44 142 PHE B O 1
ATOM 2465 N N . GLY B 1 143 ? -14.773 0.511 3.803 1 97.12 143 GLY B N 1
ATOM 2466 C CA . GLY B 1 143 ? -13.633 1.262 4.301 1 97.12 143 GLY B CA 1
ATOM 2467 C C . GLY B 1 143 ? -13.82 2.764 4.207 1 97.12 143 GLY B C 1
ATOM 2468 O O . GLY B 1 143 ? -13.305 3.514 5.043 1 97.12 143 GLY B O 1
ATOM 2469 N N . PHE B 1 144 ? -14.586 3.193 3.252 1 98.44 144 PHE B N 1
ATOM 2470 C CA . PHE B 1 144 ? -14.82 4.613 3.002 1 98.44 144 PHE B CA 1
ATOM 2471 C C . PHE B 1 144 ? -15.664 5.227 4.113 1 98.44 144 PHE B C 1
ATOM 2473 O O . PHE B 1 144 ? -15.453 6.383 4.488 1 98.44 144 PHE B O 1
ATOM 2480 N N . ILE B 1 145 ? -16.469 4.488 4.656 1 98.38 145 ILE B N 1
ATOM 2481 C CA . ILE B 1 145 ? -17.516 4.98 5.547 1 98.38 145 ILE B CA 1
ATOM 2482 C C . ILE B 1 145 ? -16.875 5.559 6.812 1 98.38 145 ILE B C 1
ATOM 2484 O O . ILE B 1 145 ? -17.094 6.723 7.148 1 98.38 145 ILE B O 1
ATOM 2488 N N . PRO B 1 146 ? -16.078 4.758 7.547 1 98.44 146 PRO B N 1
ATOM 2489 C CA . PRO B 1 146 ? -15.492 5.34 8.75 1 98.44 146 PRO B CA 1
ATOM 2490 C C . PRO B 1 146 ? -14.578 6.527 8.445 1 98.44 146 PRO B C 1
ATOM 2492 O O . PRO B 1 146 ? -14.492 7.465 9.242 1 98.44 146 PRO B O 1
ATOM 2495 N N . LEU B 1 147 ? -13.945 6.535 7.352 1 98.75 147 LEU B N 1
ATOM 2496 C CA . LEU B 1 147 ? -13.047 7.629 6.996 1 98.75 147 LEU B CA 1
ATOM 2497 C C . LEU B 1 147 ? -13.836 8.898 6.68 1 98.75 147 LEU B C 1
ATOM 2499 O O . LEU B 1 147 ? -13.43 10 7.059 1 98.75 147 LEU B O 1
ATOM 2503 N N . PHE B 1 148 ? -14.891 8.75 5.98 1 98.75 148 PHE B N 1
ATOM 2504 C CA . PHE B 1 148 ? -15.75 9.891 5.688 1 98.75 148 PHE B CA 1
ATOM 2505 C C . PHE B 1 148 ? -16.312 10.484 6.973 1 98.75 148 PHE B C 1
ATOM 2507 O O . PHE B 1 148 ? -16.375 11.711 7.121 1 98.75 148 PHE B O 1
ATOM 2514 N N . TYR B 1 149 ? -16.703 9.625 7.863 1 98.62 149 TYR B N 1
ATOM 2515 C CA . TYR B 1 149 ? -17.141 10.055 9.18 1 98.62 149 TYR B CA 1
ATOM 2516 C C . TYR B 1 149 ? -16.078 10.914 9.859 1 98.62 149 TYR B C 1
ATOM 2518 O O . TYR B 1 149 ? -16.391 12 10.367 1 98.62 149 TYR B O 1
ATOM 2526 N N . CYS B 1 150 ? -14.891 10.414 9.922 1 98.69 150 CYS B N 1
ATOM 2527 C CA . CYS B 1 150 ? -13.797 11.156 10.547 1 98.69 150 CYS B CA 1
ATOM 2528 C C . CYS B 1 150 ? -13.539 12.469 9.82 1 98.69 150 CYS B C 1
ATOM 2530 O O . CYS B 1 150 ? -13.344 13.508 10.453 1 98.69 150 CYS B O 1
ATOM 2532 N N . TYR B 1 151 ? -13.57 12.422 8.492 1 98.62 151 TYR B N 1
ATOM 2533 C CA . TYR B 1 151 ? -13.328 13.602 7.672 1 98.62 151 TYR B CA 1
ATOM 2534 C C . TYR B 1 151 ? -14.305 14.719 8.016 1 98.62 151 TYR B C 1
ATOM 2536 O O . TYR B 1 151 ? -13.906 15.859 8.266 1 98.62 151 TYR B O 1
ATOM 2544 N N . LYS B 1 152 ? -15.547 14.414 8.039 1 98.31 152 LYS B N 1
ATOM 2545 C CA . LYS B 1 152 ? -16.594 15.391 8.312 1 98.31 152 LYS B CA 1
ATOM 2546 C C . LYS B 1 152 ? -16.406 16.016 9.703 1 98.31 152 LYS B C 1
ATOM 2548 O O . LYS B 1 152 ? -16.578 17.219 9.875 1 98.31 152 LYS B O 1
ATOM 2553 N N . ARG B 1 153 ? -16.109 15.203 10.633 1 97.69 153 ARG B N 1
ATOM 2554 C CA . ARG B 1 153 ? -15.938 15.672 12.008 1 97.69 153 ARG B CA 1
ATOM 2555 C C . ARG B 1 153 ? -14.703 16.547 12.148 1 97.69 153 ARG B C 1
ATOM 2557 O O . ARG B 1 153 ? -14.703 17.516 12.898 1 97.69 153 ARG B O 1
ATOM 2564 N N . ILE B 1 154 ? -13.68 16.172 11.453 1 97.69 154 ILE B N 1
ATOM 2565 C CA . ILE B 1 154 ? -12.469 16.984 11.477 1 97.69 154 ILE B CA 1
ATOM 2566 C C . ILE B 1 154 ? -12.75 18.359 10.867 1 97.69 154 ILE B C 1
ATOM 2568 O O . ILE B 1 154 ? -12.312 19.375 11.391 1 97.69 154 ILE B O 1
ATOM 2572 N N . ARG B 1 155 ? -13.43 18.312 9.781 1 96.56 155 ARG B N 1
ATOM 2573 C CA . ARG B 1 155 ? -13.773 19.578 9.125 1 96.56 155 ARG B CA 1
ATOM 2574 C C . ARG B 1 155 ? -14.617 20.453 10.039 1 96.56 155 ARG B C 1
ATOM 2576 O O . ARG B 1 155 ? -14.492 21.688 10.008 1 96.56 155 ARG B O 1
ATOM 2583 N N . LEU B 1 156 ? -15.43 19.875 10.789 1 94.38 156 LEU B N 1
ATOM 2584 C CA . LEU B 1 156 ? -16.234 20.609 11.766 1 94.38 156 LEU B CA 1
ATOM 2585 C C . LEU B 1 156 ? -15.344 21.297 12.789 1 94.38 156 LEU B C 1
ATOM 2587 O O . LEU B 1 156 ? -15.586 22.453 13.156 1 94.38 156 LEU B O 1
ATOM 2591 N N . ILE B 1 157 ? -14.359 20.625 13.203 1 94 157 ILE B N 1
ATOM 2592 C CA . ILE B 1 157 ? -13.414 21.172 14.164 1 94 157 ILE B CA 1
ATOM 2593 C C . ILE B 1 157 ? -12.656 22.344 13.531 1 94 157 ILE B C 1
ATOM 2595 O O . ILE B 1 157 ? -12.469 23.391 14.164 1 94 157 ILE B O 1
ATOM 2599 N N . GLU B 1 158 ? -12.25 22.156 12.328 1 92.38 158 GLU B N 1
ATOM 2600 C CA . GLU B 1 158 ? -11.508 23.203 11.633 1 92.38 158 GLU B CA 1
ATOM 2601 C C . GLU B 1 158 ? -12.352 24.469 11.469 1 92.38 158 GLU B C 1
ATOM 2603 O O . GLU B 1 158 ? -11.844 25.578 11.594 1 92.38 158 GLU B O 1
ATOM 2608 N N . LYS B 1 159 ? -13.586 24.359 11.211 1 90.06 159 LYS B N 1
ATOM 2609 C CA . LYS B 1 159 ? -14.5 25.484 11.031 1 90.06 159 LYS B CA 1
ATOM 2610 C C . LYS B 1 159 ? -14.688 26.25 12.344 1 90.06 159 LYS B C 1
ATOM 2612 O O . LYS B 1 159 ? -14.797 27.484 12.336 1 90.06 159 LYS B O 1
ATOM 2617 N N . HIS B 1 160 ? -14.586 25.578 13.352 1 84.56 160 HIS B N 1
ATOM 2618 C CA . HIS B 1 160 ? -14.789 26.219 14.648 1 84.56 160 HIS B CA 1
ATOM 2619 C C . HIS B 1 160 ? -13.531 26.953 15.102 1 84.56 160 HIS B C 1
ATOM 2621 O O . HIS B 1 160 ? -13.609 27.969 15.805 1 84.56 160 HIS B O 1
ATOM 2627 N N . ASN B 1 161 ? -12.445 26.422 14.695 1 80.31 161 ASN B N 1
ATOM 2628 C CA . ASN B 1 161 ? -11.188 27.031 15.109 1 80.31 161 ASN B CA 1
ATOM 2629 C C . ASN B 1 161 ? -10.789 28.188 14.195 1 80.31 161 ASN B C 1
ATOM 2631 O O . ASN B 1 161 ? -9.867 28.938 14.508 1 80.31 161 ASN B O 1
ATOM 2635 N N . SER B 1 162 ? -11.312 28.281 12.969 1 73.25 162 SER B N 1
ATOM 2636 C CA . SER B 1 162 ? -11.039 29.406 12.086 1 73.25 162 SER B CA 1
ATOM 2637 C C . SER B 1 162 ? -11.961 30.594 12.398 1 73.25 162 SER B C 1
ATOM 2639 O O . SER B 1 162 ? -13.094 30.391 12.836 1 73.25 162 SER B O 1
#

Organism: Cytophaga hutchinsonii (strain ATCC 33406 / DSM 1761 / CIP 103989 / NBRC 15051 / NCIMB 9469 / D465) (NCBI:txid269798)

Solvent-accessible surface area (backbone atoms only — not comparable to full-atom values): 16484 Å² total; per-residue (Å²): 110,67,64,56,51,50,51,52,53,51,51,52,39,33,52,52,47,51,52,50,35,50,54,33,39,53,61,11,57,55,37,60,49,43,64,59,50,43,53,57,50,56,73,51,30,85,81,44,59,66,71,55,31,53,50,51,51,51,49,43,52,48,48,50,52,42,44,72,76,38,46,48,60,54,50,55,39,39,52,38,18,47,46,28,46,45,54,32,55,50,52,49,47,31,50,75,39,44,72,66,29,43,60,56,42,52,39,50,38,50,46,20,58,50,39,45,61,49,36,60,51,51,28,56,75,34,66,50,54,67,71,59,42,50,55,57,34,41,55,17,57,62,53,28,50,64,37,50,55,41,49,56,54,43,51,51,50,52,58,67,75,99,110,68,63,58,50,50,50,51,52,52,51,53,40,34,52,53,47,50,51,50,35,50,53,34,39,52,61,13,58,54,36,60,49,42,65,59,51,42,53,57,49,56,73,52,31,85,81,45,59,67,72,55,32,52,51,50,50,52,49,42,51,48,49,51,53,42,44,72,76,40,47,47,60,55,50,54,40,40,51,39,18,46,47,29,45,45,55,32,56,48,52,50,45,32,51,75,39,45,72,67,30,43,59,56,44,52,38,50,37,50,46,21,58,50,39,45,60,49,36,60,50,52,29,56,75,34,64,48,54,68,71,59,39,51,56,58,32,43,55,18,57,63,53,27,50,64,38,51,53,40,48,55,53,42,51,52,51,52,59,69,74,98

pLDDT: mean 91.91, std 7.04, range [69.38, 98.75]

Foldseek 3Di:
DVVVVLVVLLVVLLVLLVVLLVVLLVVLVCLLPVLVNLVVVLVVLVVDPPVSSVVSVVVNVVVVVCCVVPVCVSVVSNVVSVVSNVLSVLSVVCSVPVLVSVVNLVVQLVVLVVQLVCLVPVVVVVVNDPVVSVVSNVCSVVSNVSSVVSNVSSVVVVVVVD/DVVVVLVVLLVVLLVLLVVLLVVLLVVLVCLLPVLVNLVVVLVVLVVDDPVSSVVSVVVNVVVVVCCVVPVCVSVVSNVVSVVSNVLSVLSVVCSVPVLVSVVNLVVQLVVLVVQLVCLVPVVVVVVPDPVVSVVSNVCSVVSNVSSVVSNVSSVVVVVVVD

Radius of gyration: 21.82 Å; Cα contacts (8 Å, |Δi|>4): 329; chains: 2; bounding box: 50×64×50 Å